Protein 9WWE (pdb70)

GO terms:
  GO:0008476 protein-tyrosine sulfotransferase activity (F, IDA)
  GO:0006478 peptidyl-tyrosine sulfation (P, IDA)
  GO:0000139 Golgi membrane (C, EXP)
  GO:0042803 protein homodimerization activity (F, IPI)
  GO:0000139 Golgi membrane (C, TAS)
  GO:0008476 protein-tyrosine sulfotransferase activity (F, TAS)
  GO:0050427 3'-phosphoadenosine 5'-phosphosulfate metabolic process (P, TAS)
  GO:0006478 peptidyl-tyrosine sulfation (P, TAS)
  GO:0005783 endoplasmic reticulum (C, IDA)

B-factor: mean 24.29, std 8.75, range [13.34, 67.38]

Foldseek 3Di:
DPADPHEDDDLQAAEEEEAEPPQQCRQLVQQLQLLDLQEHAADALVVLVVVVVVLVVQCVDPVSQVVCVVVVNHPVNSLVVSLVVVRCSQQPVDHHGRYTYYYDHLCLLVVLSSCVSRVNYAYEYRDEQQLLSLLCCLVLVPDDPQADSVDPLRNLLVSQVSRVSSVVSQPVVHQLGYDYQYSLCCLQPVVVRVVVVCVSSVHDDDCSSQVLLVFEPHVSHYDDDPPDPCVQVSNAGRECPSRQVSFPVHDPVCLVCVCVSHVVCVVVPADSNDSHDDDDHRDPSRVVSHVCVVVCVDPDDPD

Sequence (303 aa):
ELVMVEYRYGKAMPLIFVGGVPRSGTTLMRAMLDAHPEVRCGEETRIIPRVLAMRQAWSKSGREKLRLDEAGVTDEVLDAAMQAFILEVIAKHGEPARVLCNKDPFTLKSSVYLSRRLFPNSKFLLMVRDGRASSVHSMITRKVTIAGFDLSSYRDCLTKWNKAIEVMYAQCMEVGKEKCLPVYYEQLVLHPRRSLKLILDFLGIAWSDAVLHHEDLIGKPGGVSLSKIERSTDQVVIKPVNLEALSSKWTGHIPGDVVRDMAQIAPMLAQLGYDPYANPPNYGNPDPFVINNTQRRVLKGDYKTPAN

InterPro domains:
  IPR026634 Protein-tyrosine sulfotransferase-like [PTHR12788] (1-373)
  IPR027417 P-loop containing nucleoside triphosphate hydrolase [G3DSA:3.40.50.300] (52-359)
  IPR027417 P-loop containing nucleoside triphosphate hydrolase [SSF52540] (63-330)

Nearest PDB structures (foldseek):
  3ap3-assembly2_D  TM=9.966E-01  e=4.088E-48  Homo sapiens
  3ap3-assembly2_C  TM=9.918E-01  e=2.025E-47  Homo sapiens
  3ap3-assembly1_B  TM=9.959E-01  e=6.453E-47  Homo sapiens
  3ap3-assembly1_A  TM=9.976E-01  e=8.631E-46  Homo sapiens
  5wri-assembly1_B  TM=9.910E-01  e=1.483E-42  Homo sapiens

Solvent-accessible surface area: 13970 Å² total; per-residue (Å²): 194,36,75,23,112,131,87,72,10,20,121,62,22,62,2,4,0,0,0,0,2,20,28,2,15,6,8,20,0,1,0,0,0,1,4,2,100,47,5,12,0,1,33,46,18,147,69,0,35,131,32,10,65,84,17,58,58,87,32,90,48,59,62,64,74,110,146,32,55,145,74,44,46,45,56,131,72,14,38,54,61,7,30,58,75,0,15,74,24,1,0,117,62,26,78,42,11,122,3,0,0,1,2,3,17,52,2,1,88,31,1,16,51,0,13,173,5,0,71,73,0,54,0,0,0,1,1,17,3,0,2,2,0,0,13,5,0,32,75,77,156,12,128,18,100,51,19,74,47,105,34,25,87,35,0,0,61,80,3,14,118,5,2,69,48,0,54,58,40,1,94,114,22,23,86,141,63,3,48,29,8,66,19,3,72,0,1,5,22,0,133,142,12,0,90,112,3,1,86,37,16,65,13,69,71,21,81,24,0,17,84,3,41,81,44,48,64,112,119,50,4,0,54,36,28,155,143,35,113,19,27,76,53,7,27,54,4,6,23,36,46,23,22,40,87,4,43,69,124,12,60,57,64,4,51,167,29,3,20,138,18,0,65,15,0,54,132,7,70,17,63,8,164,27,74,49,15,107,72,54,135,32,34,111,82,0,90,68,2,17,82,55,21,126,137,27,61,61,160,122,73,121,101

Structure (mmCIF, N/CA/C/O backbone):
data_9WWE
#
_entry.id   9WWE
#
_cell.length_a   102.254
_cell.length_b   102.254
_cell.length_c   103.600
_cell.angle_alpha   90.000
_cell.angle_beta   90.000
_cell.angle_gamma   90.000
#
_symmetry.space_group_name_H-M   'P 43 2 2'
#
loop_
_entity.id
_entity.type
_entity.pdbx_description
1 polymer 'Protein-tyrosine sulfotransferase 2'
2 non-polymer 'SODIUM ION'
3 non-polymer 'ZINC ION'
4 non-polymer "ADENOSINE-3'-5'-DIPHOSPHATE"
5 non-polymer GLYCEROL
6 non-polymer 'L(+)-TARTARIC ACID'
7 water water
#
loop_
_atom_site.group_PDB
_atom_site.id
_atom_site.type_symbol
_atom_site.label_atom_id
_atom_site.label_alt_id
_atom_site.label_comp_id
_atom_site.label_asym_id
_atom_site.label_entity_id
_atom_site.label_seq_id
_atom_site.pdbx_PDB_ins_code
_atom_site.Cartn_x
_atom_site.Cartn_y
_atom_site.Cartn_z
_atom_site.occupancy
_atom_site.B_iso_or_equiv
_atom_site.auth_seq_id
_atom_site.auth_comp_id
_atom_site.auth_asym_id
_atom_site.auth_atom_id
_atom_site.pdbx_PDB_model_num
ATOM 1 N N . GLU A 1 14 ? -45.30923 -17.54196 0.56205 1.000 52.19388 51 GLU A N 1
ATOM 2 C CA . GLU A 1 14 ? -46.54633 -18.14564 0.08732 1.000 54.54359 51 GLU A CA 1
ATOM 3 C C . GLU A 1 14 ? -46.82920 -17.77018 -1.36705 1.000 57.71466 51 GLU A C 1
ATOM 4 O O . GLU A 1 14 ? -47.03446 -18.64063 -2.21198 1.000 64.84331 51 GLU A O 1
ATOM 10 N N . LEU A 1 15 ? -46.83971 -16.47361 -1.65874 1.000 52.27572 52 LEU A N 1
ATOM 11 C CA . LEU A 1 15 ? -47.11405 -16.02410 -3.01450 1.000 46.55462 52 LEU A CA 1
ATOM 12 C C . LEU A 1 15 ? -45.96123 -16.38730 -3.94856 1.000 49.21427 52 LEU A C 1
ATOM 13 O O . LEU A 1 15 ? -44.79440 -16.45331 -3.54721 1.000 47.79998 52 LEU A O 1
ATOM 15 N N . VAL A 1 16 ? -46.29833 -16.63423 -5.21082 1.000 49.84244 53 VAL A N 1
ATOM 16 C CA . VAL A 1 16 ? -45.38601 -17.28944 -6.13422 1.000 51.59781 53 VAL A CA 1
ATOM 17 C C . VAL A 1 16 ? -45.02680 -16.33352 -7.26683 1.000 52.64961 53 VAL A C 1
ATOM 18 O O . VAL A 1 16 ? -45.65073 -15.29008 -7.46131 1.000 54.91379 53 VAL A O 1
ATOM 20 N N . MET A 1 17 ? -43.99673 -16.71507 -8.01734 1.000 55.70424 54 MET A N 1
ATOM 21 C CA . MET A 1 17 ? -43.54048 -15.94131 -9.16190 1.000 59.21779 54 MET A CA 1
ATOM 22 C C . MET A 1 17 ? -42.81345 -16.85625 -10.13518 1.000 55.98469 54 MET A C 1
ATOM 23 O O . MET A 1 17 ? -42.16411 -17.82602 -9.73088 1.000 54.30998 54 MET A O 1
ATOM 28 N N . VAL A 1 18 ? -42.91611 -16.51272 -11.41791 1.000 61.63442 55 VAL A N 1
ATOM 29 C CA . VAL A 1 18 ? -42.23192 -17.21172 -12.50445 1.000 57.64706 55 VAL A CA 1
ATOM 30 C C . VAL A 1 18 ? -40.82557 -17.65345 -12.11914 1.000 56.45158 55 VAL A C 1
ATOM 31 O O . VAL A 1 18 ? -39.87285 -17.44248 -12.87433 1.000 57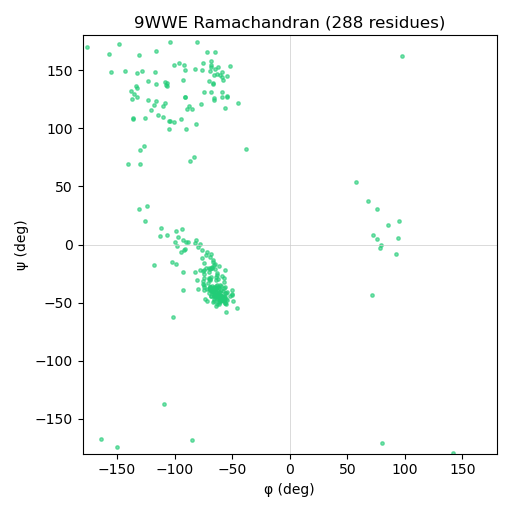.88373 55 VAL A O 1
ATOM 33 N N . GLU A 1 24 ? -39.54440 -21.09819 -9.97593 1.000 53.63243 61 GLU A N 1
ATOM 34 C CA . GLU A 1 24 ? -40.64156 -20.90847 -9.02900 1.000 58.02877 61 GLU A CA 1
ATOM 35 C C . GLU A 1 24 ? -40.14449 -20.33996 -7.69962 1.000 55.60696 61 GLU A C 1
ATOM 36 O O . GLU A 1 24 ? -39.63300 -21.07627 -6.85396 1.000 56.81630 61 GLU A O 1
ATOM 38 N N . TYR A 1 25 ? -40.30136 -19.02999 -7.51864 1.000 51.14963 62 TYR A N 1
ATOM 39 C CA . TYR A 1 25 ? -39.87023 -18.34143 -6.30978 1.000 45.64468 62 TYR A CA 1
ATOM 40 C C . TYR A 1 25 ? -41.08275 -17.95267 -5.47696 1.000 47.28231 62 TYR A C 1
ATOM 41 O O . TYR A 1 25 ? -42.08989 -17.48093 -6.01398 1.000 55.04460 62 TYR A O 1
ATOM 50 N N . ARG A 1 26 ? -40.98465 -18.15090 -4.16667 1.000 41.47875 63 ARG A N 1
ATOM 51 C CA . ARG A 1 26 ? -42.05698 -17.81143 -3.24181 1.000 45.34620 63 ARG A CA 1
ATOM 52 C C . ARG A 1 26 ? -41.65315 -16.59010 -2.42648 1.000 48.28245 63 ARG A C 1
ATOM 53 O O . ARG A 1 26 ? -40.48919 -16.45520 -2.03082 1.000 47.92679 63 ARG A O 1
ATOM 55 N N . TYR A 1 27 ? -42.61057 -15.69005 -2.19126 1.000 39.85290 64 TYR A N 1
ATOM 56 C CA . TYR A 1 27 ? -42.35370 -14.47598 -1.42887 1.000 33.85530 64 TYR A CA 1
ATOM 57 C C . TYR A 1 27 ? -43.38629 -14.33285 -0.31706 1.000 37.96720 64 TYR A C 1
ATOM 58 O O . TYR A 1 27 ? -44.52819 -14.78741 -0.44116 1.000 34.71956 64 TYR A O 1
ATOM 67 N N . GLY A 1 28 ? -42.96282 -13.70780 0.77582 1.000 32.19422 65 GLY A N 1
ATOM 68 C CA . GLY A 1 28 ? -43.79914 -13.57123 1.95984 1.000 32.42556 65 GLY A CA 1
ATOM 69 C C . GLY A 1 28 ? -43.08247 -12.72611 2.99111 1.000 33.33454 65 GLY A C 1
ATOM 70 O O . GLY A 1 28 ? -41.89339 -12.42084 2.86053 1.000 30.45638 65 GLY A O 1
ATOM 71 N N . LYS A 1 29 ? -43.82774 -12.35458 4.03766 1.000 30.04198 66 LYS A N 1
ATOM 72 C CA . LYS A 1 29 ? -43.31007 -11.38583 5.00031 1.000 29.86132 66 LYS A CA 1
ATOM 73 C C . LYS A 1 29 ? -42.11368 -11.90463 5.78892 1.000 26.84952 66 LYS A C 1
ATOM 74 O O . LYS A 1 29 ? -41.39679 -11.09735 6.38813 1.000 28.09598 66 LYS A O 1
ATOM 80 N N . ALA A 1 30 ? -41.88263 -13.21468 5.81472 1.000 28.83993 67 ALA A N 1
ATOM 81 C CA . ALA A 1 30 ? -40.74473 -13.77963 6.53446 1.000 28.64117 67 ALA A CA 1
ATOM 82 C C . ALA A 1 30 ? -39.49977 -13.93636 5.66793 1.000 30.24071 67 ALA A C 1
ATOM 83 O O . ALA A 1 30 ? -38.44371 -14.32336 6.18559 1.000 27.98222 67 ALA A O 1
ATOM 85 N N . MET A 1 31 ? -39.59087 -13.65113 4.37546 1.000 26.25447 68 MET A N 1
ATOM 86 C CA . MET A 1 31 ? -38.45863 -13.85032 3.48544 1.000 28.52301 68 MET A CA 1
ATOM 87 C C . MET A 1 31 ? -37.33419 -12.85553 3.79789 1.000 23.73026 68 MET A C 1
ATOM 88 O O . MET A 1 31 ? -37.56282 -11.79225 4.37922 1.000 26.62427 68 MET A O 1
ATOM 93 N N . PRO A 1 32 ? -36.10636 -13.17989 3.41362 1.000 29.69635 69 PRO A N 1
ATOM 94 C CA . PRO A 1 32 ? -34.93897 -12.32751 3.75194 1.000 32.66374 69 PRO A CA 1
ATOM 95 C C . PRO A 1 32 ? -34.71210 -11.14370 2.80709 1.000 28.95629 69 PRO A C 1
ATOM 96 O O . PRO A 1 32 ? -33.81718 -11.12057 1.97452 1.000 37.62133 69 PRO A O 1
ATOM 100 N N . LEU A 1 33 ? -35.53729 -10.108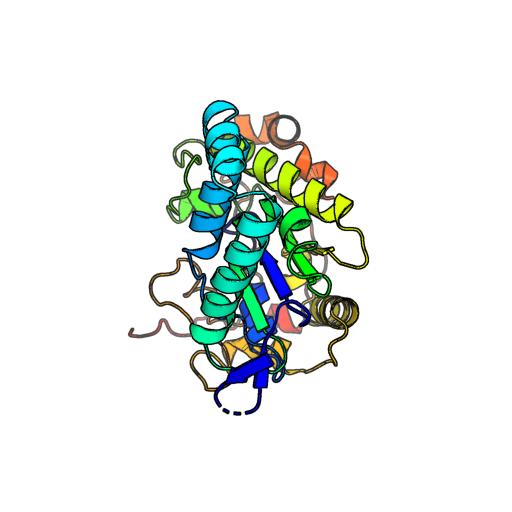93 2.94680 1.000 32.75908 70 LEU A N 1
ATOM 101 C CA . LEU A 1 33 ? -35.43700 -8.93907 2.08533 1.000 21.93575 70 LEU A CA 1
ATOM 102 C C . LEU A 1 33 ? -34.15364 -8.16066 2.37401 1.000 22.46556 70 LEU A C 1
ATOM 103 O O . LEU A 1 33 ? -33.60021 -8.22987 3.47444 1.000 21.00213 70 LEU A O 1
ATOM 108 N N . ILE A 1 34 ? -33.68110 -7.41887 1.36837 1.000 18.83168 71 ILE A N 1
ATOM 109 C CA . ILE A 1 34 ? -32.61738 -6.42356 1.53296 1.000 16.30632 71 ILE A CA 1
ATOM 110 C C . ILE A 1 34 ? -33.18748 -5.04718 1.21386 1.000 18.16504 71 ILE A C 1
ATOM 111 O O . ILE A 1 34 ? -33.67503 -4.81934 0.10048 1.000 20.10317 71 ILE A O 1
ATOM 116 N N . PHE A 1 35 ? -33.08360 -4.11875 2.16291 1.000 15.39838 72 PHE A N 1
ATOM 117 C CA . PHE A 1 35 ? -33.46554 -2.72788 1.94194 1.000 14.80008 72 PHE A CA 1
ATOM 118 C C . PHE A 1 35 ? -32.20067 -1.88677 1.87662 1.000 19.27153 72 PHE A C 1
ATOM 119 O O . PHE A 1 35 ? -31.42774 -1.85244 2.84040 1.000 18.54154 72 PHE A O 1
ATOM 127 N N . VAL A 1 36 ? -32.00300 -1.19654 0.75830 1.000 16.61063 73 VAL A N 1
ATOM 128 C CA . VAL A 1 36 ? -30.88697 -0.26985 0.58658 1.000 14.37002 73 VAL A CA 1
ATOM 129 C C . VAL A 1 36 ? -31.42200 1.15442 0.63729 1.000 16.11686 73 VAL A C 1
ATOM 130 O O . VAL A 1 36 ? -32.48103 1.45013 0.06858 1.000 17.70525 73 VAL A O 1
ATOM 134 N N . GLY A 1 37 ? -30.69466 2.03939 1.30669 1.000 14.65575 74 GLY A N 1
ATOM 135 C CA . GLY A 1 37 ? -31.11940 3.42209 1.35067 1.000 14.65269 74 GLY A CA 1
ATOM 136 C C . GLY A 1 37 ? -30.00659 4.33696 1.81195 1.000 18.29935 74 GLY A C 1
ATOM 137 O O . GLY A 1 37 ? -28.84027 3.94339 1.88086 1.000 17.41658 74 GLY A O 1
ATOM 138 N N . GLY A 1 38 ? -30.39008 5.56957 2.13497 1.000 16.48031 75 GLY A N 1
ATOM 139 C CA . GLY A 1 38 ? -29.45206 6.61187 2.51874 1.000 16.39106 75 GLY A CA 1
ATOM 140 C C . GLY A 1 38 ? -29.89887 7.94188 1.94385 1.000 20.67335 75 GLY A C 1
ATOM 141 O O . GLY A 1 38 ? -30.94211 7.99373 1.28798 1.000 16.83678 75 GLY A O 1
ATOM 142 N N . VAL A 1 39 ? -29.16092 9.02430 2.17140 1.000 13.90282 76 VAL A N 1
ATOM 143 C CA . VAL A 1 39 ? -29.56049 10.27171 1.50508 1.000 14.31978 76 VAL A CA 1
ATOM 144 C C . VAL A 1 39 ? -29.28763 10.13604 0.01150 1.000 20.10738 76 VAL A C 1
ATOM 145 O O . VAL A 1 39 ? -28.25608 9.55572 -0.36877 1.000 17.99582 76 VAL A O 1
ATOM 149 N N . PRO A 1 40 ? -30.15619 10.63196 -0.87092 1.000 16.89594 77 PRO A N 1
ATOM 150 C CA . PRO A 1 40 ? -29.83809 10.58241 -2.30694 1.000 18.34762 77 PRO A CA 1
ATOM 151 C C . PRO A 1 40 ? -28.46598 11.17909 -2.60474 1.000 15.34682 77 PRO A C 1
ATOM 152 O O . PRO A 1 40 ? -27.96922 12.04225 -1.87778 1.000 17.45687 77 PRO A O 1
ATOM 156 N N . ARG A 1 41 ? -27.87107 10.71331 -3.70959 1.000 13.85090 78 ARG A N 1
ATOM 157 C CA . ARG A 1 41 ? -26.52396 11.09334 -4.15133 1.000 14.26531 78 ARG A CA 1
ATOM 158 C C . ARG A 1 41 ? -25.45412 10.56338 -3.19367 1.000 15.43812 78 ARG A C 1
ATOM 159 O O . ARG A 1 41 ? -24.46211 11.23900 -2.92029 1.000 16.31012 78 ARG A O 1
ATOM 167 N N . SER A 1 42 ? -25.65479 9.34931 -2.66985 1.000 15.27724 79 SER A N 1
ATOM 168 C CA . SER A 1 42 ? -24.70621 8.75383 -1.73068 1.000 15.27232 79 SER A CA 1
ATOM 169 C C . SER A 1 42 ? -24.23725 7.37268 -2.18602 1.000 16.48446 79 SER A C 1
ATOM 170 O O . SER A 1 42 ? -23.74511 6.58662 -1.36571 1.000 15.27627 79 SER A O 1
ATOM 173 N N . GLY A 1 43 ? -24.36909 7.06035 -3.47349 1.000 16.11646 80 GLY A N 1
ATOM 174 C CA . GLY A 1 43 ? -23.97799 5.76174 -3.97762 1.000 15.71274 80 GLY A CA 1
ATOM 175 C C . GLY A 1 43 ? -25.03808 4.69088 -3.84294 1.000 14.76889 80 GLY A C 1
ATOM 176 O O . GLY A 1 43 ? -24.70592 3.50610 -3.93724 1.000 13.94842 80 GLY A O 1
ATOM 177 N N . THR A 1 44 ? -26.30749 5.06605 -3.61914 1.000 13.51068 81 THR A N 1
ATOM 178 C CA . THR A 1 44 ? -27.33498 4.04968 -3.39380 1.000 13.98426 81 THR A CA 1
ATOM 179 C C . THR A 1 44 ? -27.62055 3.25273 -4.66190 1.000 14.37830 81 THR A C 1
ATOM 180 O O . THR A 1 44 ? -27.90255 2.05138 -4.58921 1.000 13.96676 81 THR A O 1
ATOM 184 N N . THR A 1 45 ? -27.58489 3.90432 -5.83109 1.000 15.03607 82 THR A N 1
ATOM 185 C CA . THR A 1 45 ? -27.83933 3.17763 -7.07122 1.000 15.28257 82 THR A CA 1
ATOM 186 C C . THR A 1 45 ? -26.68628 2.23259 -7.39408 1.000 15.51981 82 THR A C 1
ATOM 187 O O . THR A 1 45 ? -26.90618 1.09104 -7.81767 1.000 15.92143 82 THR A O 1
ATOM 191 N N . LEU A 1 46 ? -25.45217 2.69267 -7.20260 1.000 14.61275 83 LEU A N 1
ATOM 192 C CA . LEU A 1 46 ? -24.29602 1.81389 -7.37247 1.000 13.74266 83 LEU A CA 1
ATOM 193 C C . LEU A 1 46 ? -24.39970 0.59077 -6.47045 1.000 14.66847 83 LEU A C 1
ATOM 194 O O . LEU A 1 46 ? -24.20778 -0.54595 -6.91768 1.000 14.48874 83 LEU A O 1
ATOM 199 N N . MET A 1 47 ? -24.69589 0.80132 -5.18925 1.000 14.16131 84 MET A N 1
ATOM 200 C CA . MET A 1 47 ? -24.83069 -0.33257 -4.27473 1.000 15.32526 84 MET A CA 1
ATOM 201 C C . MET A 1 47 ? -25.87431 -1.32761 -4.77206 1.000 14.69250 84 MET A C 1
ATOM 202 O O . MET A 1 47 ? -25.61674 -2.53338 -4.82702 1.000 15.22262 84 MET A O 1
ATOM 207 N N . ARG A 1 48 ? -27.07508 -0.84949 -5.12014 1.000 15.27869 85 ARG A N 1
ATOM 208 C CA . ARG A 1 48 ? -28.10795 -1.81063 -5.49064 1.000 14.68873 85 ARG A CA 1
ATOM 209 C C . ARG A 1 48 ? -27.78588 -2.46439 -6.82868 1.000 16.16287 85 ARG A C 1
ATOM 210 O O . ARG A 1 48 ? -28.17122 -3.61555 -7.06191 1.000 15.75939 85 ARG A O 1
ATOM 218 N N . ALA A 1 49 ? -27.07544 -1.75385 -7.71416 1.000 14.43994 86 ALA A N 1
ATOM 219 C CA . ALA A 1 49 ? -26.66339 -2.35333 -8.97998 1.000 14.11574 86 ALA A CA 1
ATOM 220 C C . ALA A 1 49 ? -25.65768 -3.47454 -8.75625 1.000 15.03857 86 ALA A C 1
ATOM 221 O O . ALA A 1 49 ? -25.71707 -4.51144 -9.42450 1.000 14.83429 86 ALA A O 1
ATOM 223 N N . MET A 1 50 ? -24.72538 -3.28660 -7.82127 1.000 16.63518 87 MET A N 1
ATOM 224 C CA . MET A 1 50 ? -23.77279 -4.34829 -7.52332 1.000 14.45366 87 MET A CA 1
ATOM 225 C C . MET A 1 50 ? -24.47760 -5.55820 -6.91998 1.000 17.02560 87 MET A C 1
ATOM 226 O O . MET A 1 50 ? -24.13595 -6.69754 -7.24142 1.000 15.69107 87 MET A O 1
ATOM 231 N N . LEU A 1 51 ? -25.50419 -5.33523 -6.09119 1.000 15.31003 88 LEU A N 1
ATOM 232 C CA . LEU A 1 51 ? -26.29881 -6.46135 -5.59582 1.000 16.75454 88 LEU A CA 1
ATOM 233 C C . LEU A 1 51 ? -27.12119 -7.10362 -6.71356 1.000 17.28972 88 LEU A C 1
ATOM 234 O O . LEU A 1 51 ? -27.24115 -8.33433 -6.77494 1.000 18.09982 88 LEU A O 1
ATOM 239 N N . ASP A 1 52 ? -27.69599 -6.29042 -7.60621 1.000 15.89591 89 ASP A N 1
ATOM 240 C CA . ASP A 1 52 ? -28.42812 -6.83433 -8.75206 1.000 14.65673 89 ASP A CA 1
ATOM 241 C C . ASP A 1 52 ? -27.54817 -7.75411 -9.59101 1.000 17.83869 89 ASP A C 1
ATOM 242 O O . ASP A 1 52 ? -28.04540 -8.69267 -10.22766 1.000 17.96706 89 ASP A O 1
ATOM 247 N N . ALA A 1 53 ? -26.24844 -7.46685 -9.65016 1.000 16.03893 90 ALA A N 1
ATOM 248 C CA . ALA A 1 53 ? -25.34236 -8.32430 -10.41106 1.000 16.38435 90 ALA A CA 1
ATOM 249 C C . ALA A 1 53 ? -25.27069 -9.73352 -9.82820 1.000 16.94667 90 ALA A C 1
ATOM 250 O O . ALA A 1 53 ? -24.95803 -10.68827 -10.54582 1.000 18.78368 90 ALA A O 1
ATOM 252 N N . HIS A 1 54 ? -25.53330 -9.88242 -8.53752 1.000 15.80909 91 HIS A N 1
ATOM 253 C CA . HIS A 1 54 ? -25.44263 -11.18613 -7.90141 1.000 14.96466 91 HIS A CA 1
ATOM 254 C C . HIS A 1 54 ? -26.52833 -12.10965 -8.45720 1.000 19.26614 91 HIS A C 1
ATOM 255 O O . HIS A 1 54 ? -27.67036 -11.68179 -8.64787 1.000 19.37760 91 HIS A O 1
ATOM 262 N N . PRO A 1 55 ? -26.21074 -13.37847 -8.73578 1.000 16.84288 92 PRO A N 1
ATOM 263 C CA . PRO A 1 55 ? -27.22463 -14.26538 -9.32891 1.000 19.14922 92 PRO A CA 1
ATOM 264 C C . PRO A 1 55 ? -28.42218 -14.54029 -8.41819 1.000 18.35304 92 PRO A C 1
ATOM 265 O O . PRO A 1 55 ? -29.48015 -14.92957 -8.92530 1.000 21.84308 92 PRO A O 1
ATOM 269 N N . GLU A 1 56 ? -28.29230 -14.36129 -7.10195 1.000 20.86479 93 GLU A N 1
ATOM 270 C CA . GLU A 1 56 ? -29.37574 -14.67273 -6.17285 1.000 22.22003 93 GLU A CA 1
ATOM 271 C C . GLU A 1 56 ? -30.25582 -13.47595 -5.82068 1.000 22.45321 93 GLU A C 1
ATOM 272 O O . GLU A 1 56 ? -31.26001 -13.66255 -5.12249 1.000 24.74102 93 GLU A O 1
ATOM 278 N N . VAL A 1 57 ? -29.91461 -12.26395 -6.26049 1.000 19.84725 94 VAL A N 1
ATOM 279 C CA . VAL A 1 57 ? -30.54095 -11.03965 -5.75480 1.000 17.23174 94 VAL A CA 1
ATOM 280 C C . VAL A 1 57 ? -31.14524 -10.25639 -6.90787 1.000 20.51743 94 VAL A C 1
ATOM 281 O O . VAL A 1 57 ? -30.53363 -10.13843 -7.97301 1.000 17.83219 94 VAL A O 1
ATOM 285 N N . ARG A 1 58 ? -32.32754 -9.67473 -6.68888 1.000 16.86332 95 ARG A N 1
ATOM 286 C CA . ARG A 1 58 ? -32.79326 -8.62448 -7.58176 1.000 16.14335 95 ARG A CA 1
ATOM 287 C C . ARG A 1 58 ? -33.29383 -7.45712 -6.75156 1.000 18.61886 95 ARG A C 1
ATOM 288 O O . ARG A 1 58 ? -34.14236 -7.63944 -5.87326 1.000 19.82756 95 ARG A O 1
ATOM 296 N N . CYS A 1 59 ? -32.76707 -6.26605 -7.03946 1.000 16.07145 96 CYS A N 1
ATOM 297 C CA . CYS A 1 59 ? -33.24814 -5.00879 -6.46900 1.000 15.88635 96 CYS A CA 1
ATOM 298 C C . CYS A 1 59 ? -34.12405 -4.25299 -7.46329 1.000 20.16238 96 CYS A C 1
ATOM 299 O O . CYS A 1 59 ? -35.30603 -4.00744 -7.20499 1.000 18.80421 96 CYS A O 1
ATOM 302 N N . GLY A 1 60 ? -33.55456 -3.86391 -8.60243 1.000 18.44453 97 GLY A N 1
ATOM 303 C CA . GLY A 1 60 ? -34.28937 -3.07036 -9.56362 1.000 18.30673 97 GLY A CA 1
ATOM 304 C C . GLY A 1 60 ? -34.33423 -1.59733 -9.19826 1.000 18.02999 97 GLY A C 1
ATOM 305 O O . GLY A 1 60 ? -33.68670 -1.11598 -8.25872 1.000 16.36507 97 GLY A O 1
ATOM 306 N N . GLU A 1 61 ? -35.17112 -0.88349 -9.95336 1.000 16.64869 98 GLU A N 1
ATOM 307 C CA . GLU A 1 61 ? -35.29083 0.56694 -9.93143 1.000 17.32479 98 GLU A CA 1
ATOM 308 C C . GLU A 1 61 ? -35.96653 1.05199 -8.64363 1.000 17.32023 98 GLU A C 1
ATOM 309 O O . GLU A 1 61 ? -36.58193 0.28003 -7.90686 1.000 17.93969 98 GLU A O 1
ATOM 315 N N . GLU A 1 62 ? -35.86444 2.35711 -8.38783 1.000 17.15122 99 GLU A N 1
ATOM 316 C CA . GLU A 1 62 ? -36.58917 2.95296 -7.26634 1.000 15.95515 99 GLU A CA 1
ATOM 317 C C . GLU A 1 62 ? -38.08918 2.85657 -7.53099 1.000 18.68769 99 GLU A C 1
ATOM 318 O O . GLU A 1 62 ? -38.56533 3.29917 -8.58016 1.000 19.28072 99 GLU A O 1
ATOM 324 N N . THR A 1 63 ? -38.83705 2.27402 -6.58253 1.000 17.27406 100 THR A N 1
ATOM 325 C CA . THR A 1 63 ? -40.27246 2.09652 -6.79839 1.000 17.48350 100 THR A CA 1
ATOM 326 C C . THR A 1 63 ? -41.03730 3.40616 -6.65646 1.000 18.23018 100 THR A C 1
ATOM 327 O O . THR A 1 63 ? -42.12500 3.55017 -7.23564 1.000 18.91639 100 THR A O 1
ATOM 331 N N . ARG A 1 64 ? -40.49677 4.35974 -5.89562 1.000 17.55725 101 ARG A N 1
ATOM 332 C CA . ARG A 1 64 ? -41.11843 5.65988 -5.65768 1.000 21.57985 101 ARG A CA 1
ATOM 333 C C . ARG A 1 64 ? -42.33449 5.55247 -4.74417 1.000 20.00767 101 ARG A C 1
ATOM 334 O O . ARG A 1 64 ? -42.49186 6.36354 -3.82511 1.000 22.87637 101 ARG A O 1
ATOM 342 N N . ILE A 1 65 ? -43.19011 4.55773 -4.97012 1.000 19.00389 102 ILE A N 1
ATOM 343 C CA . ILE A 1 65 ? -44.43704 4.51060 -4.21099 1.000 22.33405 102 ILE A CA 1
ATOM 344 C C . ILE A 1 65 ? -44.27247 3.89717 -2.82672 1.000 24.41030 102 ILE A C 1
ATOM 345 O O . ILE A 1 65 ? -45.09102 4.17803 -1.94225 1.000 21.83917 102 ILE A O 1
ATOM 350 N N . ILE A 1 66 ? -43.25028 3.06846 -2.58306 1.000 19.45152 103 ILE A N 1
ATOM 351 C CA . ILE A 1 66 ? -43.07422 2.51817 -1.23684 1.000 20.52265 103 ILE A CA 1
ATOM 352 C C . ILE A 1 66 ? -42.83677 3.62553 -0.21525 1.000 20.92799 103 ILE A C 1
ATOM 353 O O . ILE A 1 66 ? -43.55051 3.66417 0.80148 1.000 20.92694 103 ILE A O 1
ATOM 358 N N . PRO A 1 67 ? -41.90695 4.56128 -0.41713 1.000 18.78073 104 PRO A N 1
ATOM 359 C CA . PRO A 1 67 ? -41.77064 5.64289 0.56843 1.000 20.17885 104 PRO A CA 1
ATOM 360 C C . PRO A 1 67 ? -43.00810 6.52260 0.68011 1.000 21.97832 104 PRO A C 1
ATOM 361 O O . PRO A 1 67 ? -43.31038 6.99528 1.78142 1.000 21.48496 104 PRO A O 1
ATOM 365 N N . ARG A 1 68 ? -43.73163 6.76278 -0.41815 1.000 19.93602 105 ARG A N 1
ATOM 366 C CA . ARG A 1 68 ? -44.94174 7.57848 -0.34445 1.000 24.34464 105 ARG A CA 1
ATOM 367 C C . ARG A 1 68 ? -45.97554 6.96010 0.58618 1.000 21.57028 105 ARG A C 1
ATOM 368 O O . ARG A 1 68 ? -46.57282 7.65424 1.41987 1.000 23.12289 105 ARG A O 1
ATOM 376 N N . VAL A 1 69 ? -46.22275 5.65624 0.43979 1.000 21.84769 106 VAL A N 1
ATOM 377 C CA . VAL A 1 69 ? -47.27449 5.03732 1.24002 1.000 23.92410 106 VAL A CA 1
ATOM 378 C C . VAL A 1 69 ? -46.81196 4.87166 2.67923 1.000 26.30651 106 VAL A C 1
ATOM 379 O O . VAL A 1 69 ? -47.61322 4.99952 3.61756 1.000 23.77687 106 VAL A O 1
ATOM 383 N N . LEU A 1 70 ? -45.52281 4.59705 2.88889 1.000 23.36241 107 LEU A N 1
ATOM 384 C CA . LEU A 1 70 ? -44.99309 4.58996 4.24647 1.000 24.65814 107 LEU A CA 1
ATOM 385 C C . LEU A 1 70 ? -45.21935 5.93036 4.92639 1.000 24.54073 107 LEU A C 1
ATOM 386 O O . LEU A 1 70 ? -45.63448 5.98294 6.08948 1.000 25.99755 107 LEU A O 1
ATOM 391 N N . ALA A 1 71 ? -44.92157 7.03104 4.22584 1.000 23.35373 108 ALA A N 1
ATOM 392 C CA . ALA A 1 71 ? -45.10244 8.34966 4.82261 1.000 22.34250 108 ALA A CA 1
ATOM 393 C C . ALA A 1 71 ? -46.56710 8.60750 5.15528 1.000 22.64160 108 ALA A C 1
ATOM 394 O O . ALA A 1 71 ? -46.88579 9.15240 6.21767 1.000 21.04062 108 ALA A O 1
ATOM 396 N N . MET A 1 72 ? -47.47476 8.23547 4.25779 1.000 21.61037 109 MET A N 1
ATOM 397 C CA . MET A 1 72 ? -48.88254 8.48080 4.54229 1.000 23.42769 109 MET A CA 1
ATOM 398 C C . MET A 1 72 ? -49.34049 7.67161 5.74222 1.000 24.15980 109 MET A C 1
ATOM 399 O O . MET A 1 72 ? -50.02412 8.19840 6.62990 1.000 26.03606 109 MET A O 1
ATOM 404 N N . ARG A 1 73 ? -48.96725 6.39075 5.79150 1.000 19.45991 110 ARG A N 1
ATOM 405 C CA . ARG A 1 73 ? -49.38053 5.54301 6.90419 1.000 25.97898 110 ARG A CA 1
ATOM 406 C C . ARG A 1 73 ? -48.81512 6.05308 8.22346 1.000 28.08699 110 ARG A C 1
ATOM 407 O O . ARG A 1 73 ? -49.48114 5.98413 9.26472 1.000 24.67918 110 ARG A O 1
ATOM 415 N N . GLN A 1 74 ? -47.58580 6.56969 8.20350 1.000 24.71041 111 GLN A N 1
ATOM 416 C CA . GLN A 1 74 ? -47.02283 7.16569 9.41111 1.000 26.44555 111 GLN A CA 1
ATOM 417 C C . GLN A 1 74 ? -47.81001 8.39731 9.83824 1.000 25.81626 111 GLN A C 1
ATOM 418 O O . GLN A 1 74 ? -48.05355 8.60250 11.03245 1.000 26.77765 111 GLN A O 1
ATOM 420 N N . ALA A 1 75 ? -48.20343 9.23355 8.87678 1.000 22.23655 112 ALA A N 1
ATOM 421 C CA . ALA A 1 75 ? -48.96434 10.43756 9.19504 1.000 23.41086 112 ALA A CA 1
ATOM 422 C C . ALA A 1 75 ? -50.29715 10.09571 9.84486 1.000 29.13365 112 ALA A C 1
ATOM 423 O O . ALA A 1 75 ? -50.76281 10.81074 10.74103 1.000 27.22171 112 ALA A O 1
ATOM 425 N N . TRP A 1 76 ? -50.93618 9.01605 9.39089 1.000 24.23806 113 TRP A N 1
ATOM 426 C CA . TRP A 1 76 ? -52.22168 8.61976 9.96172 1.000 26.76442 113 TRP A CA 1
ATOM 427 C C . TRP A 1 76 ? -52.11799 8.43464 11.46777 1.000 32.50478 113 TRP A C 1
ATOM 428 O O . TRP A 1 76 ? -52.91961 8.98794 12.22912 1.000 34.40990 113 TRP A O 1
ATOM 439 N N . SER A 1 77 ? -51.12977 7.65719 11.91785 1.000 25.68737 114 SER A N 1
ATOM 440 C CA . SER A 1 77 ? -50.99356 7.37087 13.33894 1.000 26.71667 114 SER A CA 1
ATOM 441 C C . SER A 1 77 ? -50.42041 8.54176 14.13504 1.000 31.00127 114 SER A C 1
ATOM 442 O O . SER A 1 77 ? -50.65309 8.61779 15.34556 1.000 32.46249 114 SER A O 1
ATOM 445 N N . LYS A 1 78 ? -49.69564 9.45859 13.49055 1.000 29.32019 115 LYS A N 1
ATOM 446 C CA . LYS A 1 78 ? -49.16457 10.61786 14.20222 1.000 31.58973 115 LYS A CA 1
ATOM 447 C C . LYS A 1 78 ? -50.24556 11.64072 14.51761 1.000 33.72597 115 LYS A C 1
ATOM 448 O O . LYS A 1 78 ? -50.06401 12.45739 15.42635 1.000 32.10599 115 LYS A O 1
ATOM 450 N N . SER A 1 79 ? -51.35534 11.62578 13.78248 1.000 33.15231 116 SER A N 1
ATOM 451 C CA . SER A 1 79 ? -52.47827 12.51636 14.04676 1.000 31.87276 116 SER A CA 1
ATOM 452 C C . SER A 1 79 ? -53.36188 11.89032 15.11801 1.000 35.37546 116 SER A C 1
ATOM 453 O O . SER A 1 79 ? -53.93198 10.81219 14.90801 1.000 29.66646 116 SER A O 1
ATOM 456 N N . GLY A 1 80 ? -53.46261 12.55513 16.26934 1.000 34.70621 117 GLY A N 1
ATOM 457 C CA . GLY A 1 80 ? -54.31739 12.03844 17.32468 1.000 30.85947 117 GLY A CA 1
ATOM 458 C C . GLY A 1 80 ? -55.74730 11.83670 16.86084 1.000 27.48334 117 GLY A C 1
ATOM 459 O O . GLY A 1 80 ? -56.35926 10.80351 17.14165 1.000 30.23497 117 GLY A O 1
ATOM 460 N N . ARG A 1 81 ? -56.29705 12.81900 16.14225 1.000 26.77197 118 ARG A N 1
ATOM 461 C CA . ARG A 1 81 ? -57.68884 12.73023 15.70544 1.000 33.09446 118 ARG A CA 1
ATOM 462 C C . ARG A 1 81 ? -57.88553 11.59436 14.70830 1.000 31.18890 118 ARG A C 1
ATOM 463 O O . ARG A 1 81 ? -58.85314 10.83168 14.80977 1.000 26.70945 118 ARG A O 1
ATOM 465 N N . GLU A 1 82 ? -56.98065 11.46466 13.73488 1.000 28.62844 119 GLU A N 1
ATOM 466 C CA . GLU A 1 82 ? -57.13866 10.40809 12.74163 1.000 25.34118 119 GLU A CA 1
ATOM 467 C C . GLU A 1 82 ? -56.90770 9.03479 13.35572 1.000 23.85527 119 GLU A C 1
ATOM 468 O O . GLU A 1 82 ? -57.60356 8.07434 13.00986 1.000 24.64446 119 GLU A O 1
ATOM 474 N N . LYS A 1 83 ? -55.94153 8.91076 14.27149 1.000 21.09629 120 LYS A N 1
ATOM 475 C CA . LYS A 1 83 ? -55.70948 7.60533 14.87790 1.000 21.03309 120 LYS A CA 1
ATOM 476 C C . LYS A 1 83 ? -56.92159 7.15418 15.68667 1.000 24.29745 120 LYS A C 1
ATOM 477 O O . LYS A 1 83 ? -57.25350 5.96435 15.70696 1.000 24.06574 120 LYS A O 1
ATOM 483 N N . LEU A 1 84 ? -57.59128 8.08790 16.36459 1.000 23.49980 121 LEU A N 1
ATOM 484 C CA . LEU A 1 84 ? -58.79764 7.72185 17.10222 1.000 27.35650 121 LEU A CA 1
ATOM 485 C C . LEU A 1 84 ? -59.86927 7.19496 16.15504 1.000 21.38261 121 LEU A C 1
ATOM 486 O O . LEU A 1 84 ? -60.50440 6.16915 16.42225 1.000 22.93010 121 LEU A O 1
ATOM 491 N N . ARG A 1 85 ? -60.08423 7.89325 15.03742 1.000 22.31174 122 ARG A N 1
ATOM 492 C CA . ARG A 1 85 ? -61.07125 7.43787 14.06330 1.000 21.35576 122 ARG A CA 1
ATOM 493 C C . ARG A 1 85 ? -60.70858 6.06876 13.49298 1.000 23.58918 122 ARG A C 1
ATOM 494 O O . ARG A 1 85 ? -61.57697 5.20132 13.34611 1.000 21.80784 122 ARG A O 1
ATOM 502 N N . LEU A 1 86 ? -59.43468 5.85154 13.15373 1.000 18.38581 123 LEU A N 1
ATOM 503 C CA . LEU A 1 86 ? -59.04320 4.55512 12.60626 1.000 18.44479 123 LEU A CA 1
ATOM 504 C C . LEU A 1 86 ? -59.20952 3.44530 13.63654 1.000 19.88119 123 LEU A C 1
ATOM 505 O O . LEU A 1 86 ? -59.71841 2.36306 13.31870 1.000 20.42500 123 LEU A O 1
ATOM 510 N N . ASP A 1 87 ? -58.80225 3.69378 14.88337 1.000 21.31273 124 ASP A N 1
ATOM 511 C CA . ASP A 1 87 ? -58.96356 2.67203 15.91188 1.000 21.28541 124 ASP A CA 1
ATOM 512 C C . ASP A 1 87 ? -60.43694 2.33608 16.12282 1.000 17.66996 124 ASP A C 1
ATOM 513 O O . ASP A 1 87 ? -60.79998 1.16310 16.27752 1.000 20.82076 124 ASP A O 1
ATOM 518 N N . GLU A 1 88 ? -61.29864 3.35565 16.12056 1.000 20.37291 125 GLU A N 1
ATOM 519 C CA . GLU A 1 88 ? -62.73384 3.12838 16.27610 1.000 20.76113 125 GLU A CA 1
ATOM 520 C C . GLU A 1 88 ? -63.33446 2.39929 15.08145 1.000 24.74194 125 GLU A C 1
ATOM 521 O O . GLU A 1 88 ? -64.43034 1.83153 15.19833 1.000 23.24819 125 GLU A O 1
ATOM 527 N N . ALA A 1 89 ? -62.64897 2.41098 13.93825 1.000 19.19540 126 ALA A N 1
ATOM 528 C CA . ALA A 1 89 ? -63.08361 1.69548 12.74942 1.000 19.54687 126 ALA A CA 1
ATOM 529 C C . ALA A 1 89 ? -62.48208 0.29996 12.65395 1.000 21.53744 126 ALA A C 1
ATOM 530 O O . ALA A 1 89 ? -62.71464 -0.39619 11.65661 1.000 21.33804 126 ALA A O 1
ATOM 532 N N . GLY A 1 90 ? -61.72595 -0.12952 13.66494 1.000 20.75077 127 GLY A N 1
ATOM 533 C CA . GLY A 1 90 ? -61.03193 -1.39817 13.61625 1.000 16.92209 127 GLY A CA 1
ATOM 534 C C . GLY A 1 90 ? -59.74902 -1.37836 12.81252 1.000 18.51797 127 GLY A C 1
ATOM 535 O O . GLY A 1 90 ? -59.08092 -2.41533 12.71656 1.000 19.61967 127 GLY A O 1
ATOM 536 N N . VAL A 1 91 ? -59.38971 -0.23812 12.23541 1.000 17.36882 128 VAL A N 1
ATOM 537 C CA . VAL A 1 91 ? -58.15827 -0.10663 11.46529 1.000 18.94493 128 VAL A CA 1
ATOM 538 C C . VAL A 1 91 ? -57.02438 0.23294 12.42681 1.000 19.46449 128 VAL A C 1
ATOM 539 O O . VAL A 1 91 ? -56.53060 1.36262 12.46135 1.000 21.44110 128 VAL A O 1
ATOM 543 N N . THR A 1 92 ? -56.62276 -0.74951 13.21986 1.000 18.92725 129 THR A N 1
ATOM 544 C CA . THR A 1 92 ? -55.60190 -0.57974 14.23889 1.000 20.27788 129 THR A CA 1
ATOM 545 C C . THR A 1 92 ? -54.20406 -0.64647 13.62136 1.000 24.28050 129 THR A C 1
ATOM 546 O O . THR A 1 92 ? -54.03094 -0.95704 12.43932 1.000 21.04589 129 THR A O 1
ATOM 550 N N . ASP A 1 93 ? -53.18876 -0.38946 14.45507 1.000 24.71845 130 ASP A N 1
ATOM 551 C CA . ASP A 1 93 ? -51.80848 -0.59759 14.01066 1.000 23.67163 130 ASP A CA 1
ATOM 552 C C . ASP A 1 93 ? -51.62972 -1.98257 13.40337 1.000 23.97939 130 ASP A C 1
ATOM 553 O O . ASP A 1 93 ? -50.96532 -2.14042 12.37185 1.000 25.31800 130 ASP A O 1
ATOM 558 N N . GLU A 1 94 ? -52.20330 -3.00655 14.03994 1.000 23.10507 131 GLU A N 1
ATOM 559 C CA . GLU A 1 94 ? -52.05538 -4.36686 13.53449 1.000 22.26662 131 GLU A CA 1
ATOM 560 C C . GLU A 1 94 ? -52.60203 -4.49563 12.11537 1.000 22.83212 131 GLU A C 1
ATOM 561 O O . GLU A 1 94 ? -52.02048 -5.19683 11.27598 1.000 20.92922 131 GLU A O 1
ATOM 567 N N . VAL A 1 95 ? -53.72073 -3.82301 11.82994 1.000 21.38355 132 VAL A N 1
ATOM 568 C CA . VAL A 1 95 ? -54.30521 -3.86100 10.49122 1.000 18.26178 132 VAL A CA 1
ATOM 569 C C . VAL A 1 95 ? -53.47801 -3.02673 9.52171 1.000 16.67072 132 VAL A C 1
ATOM 570 O O . VAL A 1 95 ? -53.19777 -3.45303 8.39454 1.000 19.60562 132 VAL A O 1
ATOM 574 N N . LEU A 1 96 ? -53.11844 -1.80661 9.92512 1.000 19.14089 133 LEU A N 1
ATOM 575 C CA . LEU A 1 96 ? -52.26763 -0.97952 9.07343 1.000 18.51018 133 LEU A CA 1
ATOM 576 C C . LEU A 1 96 ? -50.97628 -1.70528 8.72129 1.000 20.95079 133 LEU A C 1
ATOM 577 O O . LEU A 1 96 ? -50.51620 -1.65088 7.57374 1.000 21.25631 133 LEU A O 1
ATOM 582 N N . ASP A 1 97 ? -50.37430 -2.38501 9.70044 1.000 21.49376 134 ASP A N 1
ATOM 583 C CA . ASP A 1 97 ? -49.10841 -3.07174 9.46357 1.000 24.65524 134 ASP A CA 1
ATOM 584 C C . ASP A 1 97 ? -49.28161 -4.23561 8.49792 1.000 23.50254 134 ASP A C 1
ATOM 585 O O . ASP A 1 97 ? -48.43026 -4.46439 7.63339 1.000 18.11622 134 ASP A O 1
ATOM 590 N N . ALA A 1 98 ? -50.37260 -4.99489 8.63482 1.000 19.19253 135 ALA A N 1
ATOM 591 C CA . ALA A 1 98 ? -50.62666 -6.08356 7.69945 1.000 18.52299 135 ALA A CA 1
ATOM 592 C C . ALA A 1 98 ? -50.80742 -5.55488 6.28394 1.000 19.06392 135 ALA A C 1
ATOM 593 O O . ALA A 1 98 ? -50.32089 -6.15692 5.32031 1.000 19.73462 135 ALA A O 1
ATOM 595 N N . ALA A 1 99 ? -51.51657 -4.43347 6.13884 1.000 18.45450 136 ALA A N 1
ATOM 596 C CA . ALA A 1 99 ? -51.75360 -3.86943 4.81541 1.000 20.69533 136 ALA A CA 1
ATOM 597 C C . ALA A 1 99 ? -50.46714 -3.30476 4.21723 1.000 18.15258 136 ALA A C 1
ATOM 598 O O . ALA A 1 99 ? -50.23142 -3.43197 3.00937 1.000 19.71789 136 ALA A O 1
ATOM 600 N N . MET A 1 100 ? -49.62586 -2.68010 5.04240 1.000 19.27657 137 MET A N 1
ATOM 601 C CA . MET A 1 100 ? -48.32275 -2.22554 4.55393 1.000 19.92747 137 MET A CA 1
ATOM 602 C C . MET A 1 100 ? -47.46210 -3.39986 4.09881 1.000 18.52775 137 MET A C 1
ATOM 603 O O . MET A 1 100 ? -46.80495 -3.32604 3.05200 1.000 22.16546 137 MET A O 1
ATOM 608 N N . GLN A 1 101 ? -47.43484 -4.48554 4.87887 1.000 20.27798 138 GLN A N 1
ATOM 609 C CA . GLN A 1 101 ? -46.66777 -5.66155 4.47842 1.000 19.76135 138 GLN A CA 1
ATOM 610 C C . GLN A 1 101 ? -47.10366 -6.14589 3.10633 1.000 24.68467 138 GLN A C 1
ATOM 611 O O . GLN A 1 101 ? -46.27283 -6.39810 2.22482 1.000 21.25533 138 GLN A O 1
ATOM 617 N N . ALA A 1 102 ? -48.41695 -6.30936 2.92206 1.000 21.25259 139 ALA A N 1
ATOM 618 C CA . ALA A 1 102 ? -48.93904 -6.85523 1.67567 1.000 21.45946 139 ALA A CA 1
ATOM 619 C C . ALA A 1 102 ? -48.64317 -5.93618 0.50056 1.000 20.38556 139 ALA A C 1
ATOM 620 O O . ALA A 1 102 ? -48.27304 -6.40474 -0.58534 1.000 22.99354 139 ALA A O 1
ATOM 622 N N . PHE A 1 103 ? -48.83602 -4.62834 0.69144 1.000 17.17194 140 PHE A N 1
ATOM 623 C CA . PHE A 1 103 ? -48.59250 -3.65564 -0.36909 1.000 19.19422 140 PHE A CA 1
ATOM 624 C C . PHE A 1 103 ? -47.11965 -3.64126 -0.76167 1.000 22.96688 140 PHE A C 1
ATOM 625 O O . PHE A 1 103 ? -46.76747 -3.76447 -1.94293 1.000 19.77664 140 PHE A O 1
ATOM 633 N N . ILE A 1 104 ? -46.24395 -3.48285 0.22958 1.000 19.13383 141 ILE A N 1
ATOM 634 C CA . ILE A 1 104 ? -44.81245 -3.39346 -0.04635 1.000 20.04233 141 ILE A CA 1
ATOM 635 C C . ILE A 1 104 ? -44.31757 -4.66065 -0.73195 1.000 18.76864 141 ILE A C 1
ATOM 636 O O . ILE A 1 104 ? -43.55540 -4.59849 -1.70862 1.000 21.00694 141 ILE A O 1
ATOM 641 N N . LEU A 1 105 ? -44.74471 -5.82951 -0.24438 1.000 19.72801 142 LEU A N 1
ATOM 642 C CA . LEU A 1 105 ? -44.31675 -7.09022 -0.85042 1.000 21.39174 142 LEU A CA 1
ATOM 643 C C . LEU A 1 105 ? -44.73716 -7.18705 -2.30891 1.000 24.60571 142 LEU A C 1
ATOM 644 O O . LEU A 1 105 ? -43.96122 -7.65162 -3.14911 1.000 20.86975 142 LEU A O 1
ATOM 649 N N . GLU A 1 106 ? -45.97780 -6.79696 -2.63163 1.000 22.97807 143 GLU A N 1
ATOM 650 C CA . GLU A 1 106 ? -46.41109 -6.86550 -4.02451 1.000 21.73422 143 GLU A CA 1
ATOM 651 C C . GLU A 1 106 ? -45.55127 -5.98193 -4.91320 1.000 19.26362 143 GLU A C 1
ATOM 652 O O . GLU A 1 106 ? -45.16617 -6.38951 -6.01555 1.000 20.38891 143 GLU A O 1
ATOM 658 N N . VAL A 1 107 ? -45.26813 -4.75598 -4.46742 1.000 16.69664 144 VAL A N 1
ATOM 659 C CA . VAL A 1 107 ? -44.49136 -3.83746 -5.29057 1.000 17.73311 144 VAL A CA 1
ATOM 660 C C . VAL A 1 107 ? -43.07253 -4.35935 -5.46851 1.000 22.03361 144 VAL A C 1
ATOM 661 O O . VAL A 1 107 ? -42.55167 -4.40750 -6.58836 1.000 18.92751 144 VAL A O 1
ATOM 665 N N . ILE A 1 108 ? -42.42598 -4.74939 -4.36523 1.000 17.77289 145 ILE A N 1
ATOM 666 C CA . ILE A 1 108 ? -41.06838 -5.29865 -4.44783 1.000 17.42332 145 ILE A CA 1
ATOM 667 C C . ILE A 1 108 ? -41.03688 -6.51391 -5.36032 1.000 20.12033 145 ILE A C 1
ATOM 668 O O . ILE A 1 108 ? -40.16023 -6.64300 -6.22781 1.000 19.28423 145 ILE A O 1
ATOM 673 N N . ALA A 1 109 ? -41.98587 -7.43769 -5.16802 1.000 18.40931 146 ALA A N 1
ATOM 674 C CA . ALA A 1 109 ? -41.93103 -8.70726 -5.88502 1.000 18.30292 146 ALA A CA 1
ATOM 675 C C . ALA A 1 109 ? -42.21426 -8.53519 -7.37262 1.000 22.05225 146 ALA A C 1
ATOM 676 O O . ALA A 1 109 ? -41.59828 -9.21097 -8.20850 1.000 21.90337 146 ALA A O 1
ATOM 678 N N . LYS A 1 110 ? -43.14483 -7.65201 -7.73228 1.000 20.47415 147 LYS A N 1
ATOM 679 C CA . LYS A 1 110 ? -43.65156 -7.63954 -9.09908 1.000 21.84241 147 LYS A CA 1
ATOM 680 C C . LYS A 1 110 ? -43.01354 -6.59042 -10.00468 1.000 20.88894 147 LYS A C 1
ATOM 681 O O . LYS A 1 110 ? -43.14518 -6.71331 -11.22610 1.000 20.14139 147 LYS A O 1
ATOM 687 N N . HIS A 1 111 ? -42.33183 -5.56586 -9.47083 1.000 18.48664 148 HIS A N 1
ATOM 688 C CA . HIS A 1 111 ? -41.83882 -4.51506 -10.35973 1.000 17.06829 148 HIS A CA 1
ATOM 689 C C . HIS A 1 111 ? -40.51918 -4.87845 -11.04370 1.000 21.70381 148 HIS A C 1
ATOM 690 O O . HIS A 1 111 ? -40.00176 -4.07148 -11.82593 1.000 19.05140 148 HIS A O 1
ATOM 697 N N . GLY A 1 112 ? -39.98267 -6.06859 -10.79443 1.000 19.92733 149 GLY A N 1
ATOM 698 C CA . GLY A 1 112 ? -38.79478 -6.52933 -11.49047 1.000 19.43496 149 GLY A CA 1
ATOM 699 C C . GLY A 1 112 ? -38.78768 -8.03587 -11.62930 1.000 25.13211 149 GLY A C 1
ATOM 700 O O . GLY A 1 112 ? -39.76300 -8.69757 -11.26682 1.000 23.73524 149 GLY A O 1
ATOM 701 N N . GLU A 1 113 ? -37.69693 -8.60025 -12.14580 1.000 18.76546 150 GLU A N 1
ATOM 702 C CA . GLU A 1 113 ? -37.63081 -10.04187 -12.31546 1.000 21.57320 150 GLU A CA 1
ATOM 703 C C . GLU A 1 113 ? -37.66318 -10.75176 -10.96622 1.000 21.16278 150 GLU A C 1
ATOM 704 O O . GLU A 1 113 ? -37.16827 -10.22852 -9.96623 1.000 21.09323 150 GLU A O 1
ATOM 710 N N . PRO A 1 114 ? -38.18871 -11.97409 -10.92133 1.000 22.18350 151 PRO A N 1
ATOM 711 C CA . PRO A 1 114 ? -38.09500 -12.76638 -9.69179 1.000 26.07536 151 PRO A CA 1
ATOM 712 C C . PRO A 1 114 ? -36.65965 -13.18606 -9.41863 1.000 27.47420 151 PRO A C 1
ATOM 713 O O . PRO A 1 114 ? -35.84878 -13.34256 -10.33529 1.000 25.11143 151 PRO A O 1
ATOM 717 N N . ALA A 1 115 ? -36.35992 -13.37918 -8.13633 1.000 23.51617 152 ALA A N 1
ATOM 718 C CA . ALA A 1 115 ? -35.05657 -13.85360 -7.69355 1.000 23.56602 152 ALA A CA 1
ATOM 719 C C . ALA A 1 115 ? -35.22557 -14.48992 -6.32353 1.000 25.87650 152 ALA A C 1
ATOM 720 O O . ALA A 1 115 ? -36.23370 -14.27586 -5.64814 1.000 29.28613 152 ALA A O 1
ATOM 722 N N . ARG A 1 116 ? -34.22232 -15.26693 -5.90650 1.000 24.43016 153 ARG A N 1
ATOM 723 C CA . ARG A 1 116 ? -34.31888 -15.91682 -4.60237 1.000 25.81315 153 ARG A CA 1
ATOM 724 C C . ARG A 1 116 ? -34.40962 -14.88643 -3.48875 1.000 28.03958 153 ARG A C 1
ATOM 725 O O . ARG A 1 116 ? -35.22060 -15.02133 -2.56680 1.000 24.31433 153 ARG A O 1
ATOM 733 N N . VAL A 1 117 ? -33.56346 -13.85992 -3.55081 1.000 23.12467 154 VAL A N 1
ATOM 734 C CA . VAL A 1 117 ? -33.50838 -12.78861 -2.56038 1.000 24.42213 154 VAL A CA 1
ATOM 735 C C . VAL A 1 117 ? -34.02875 -11.51344 -3.20902 1.000 25.86228 154 VAL A C 1
ATOM 736 O O . VAL A 1 117 ? -33.43387 -11.01633 -4.17579 1.000 22.47812 154 VAL A O 1
ATOM 740 N N . LEU A 1 118 ? -35.11266 -10.96226 -2.66521 1.000 20.26954 155 LEU A N 1
ATOM 741 C CA . LEU A 1 118 ? -35.63246 -9.69597 -3.15987 1.000 19.66683 155 LEU A CA 1
ATOM 742 C C . LEU A 1 118 ? -35.02224 -8.52436 -2.40243 1.000 18.22489 155 LEU A C 1
ATOM 743 O O . LEU A 1 118 ? -34.69445 -8.61747 -1.21654 1.000 18.54219 155 LEU A O 1
ATOM 748 N N . CYS A 1 119 ? -34.90231 -7.40163 -3.10074 1.000 15.71581 156 CYS A N 1
ATOM 749 C CA . CYS A 1 119 ? -34.21638 -6.23377 -2.58519 1.000 18.46871 156 CYS A CA 1
ATOM 750 C C . CYS A 1 119 ? -34.96290 -4.99526 -3.05539 1.000 17.51855 156 CYS A C 1
ATOM 751 O O . CYS A 1 119 ? -35.57687 -4.98880 -4.12639 1.000 18.64210 156 CYS A O 1
ATOM 754 N N . ASN A 1 120 ? -34.91750 -3.94699 -2.24626 1.000 17.40757 157 ASN A N 1
ATOM 755 C CA . ASN A 1 120 ? -35.51328 -2.67768 -2.62846 1.000 16.70530 157 ASN A CA 1
ATOM 756 C C . ASN A 1 120 ? -34.53995 -1.55255 -2.33425 1.000 16.51442 157 ASN A C 1
ATOM 757 O O . ASN A 1 120 ? -33.93440 -1.52144 -1.26135 1.000 17.13420 157 ASN A O 1
ATOM 762 N N . LYS A 1 121 ? -34.41284 -0.61397 -3.27142 1.000 15.48702 158 LYS A N 1
ATOM 763 C CA . LYS A 1 121 ? -33.69231 0.63264 -3.00878 1.000 16.00987 158 LYS A CA 1
ATOM 764 C C . LYS A 1 121 ? -34.59037 1.82149 -3.32916 1.000 17.59500 158 LYS A C 1
ATOM 765 O O . LYS A 1 121 ? -34.86446 2.11134 -4.49559 1.000 16.17917 158 LYS A O 1
ATOM 7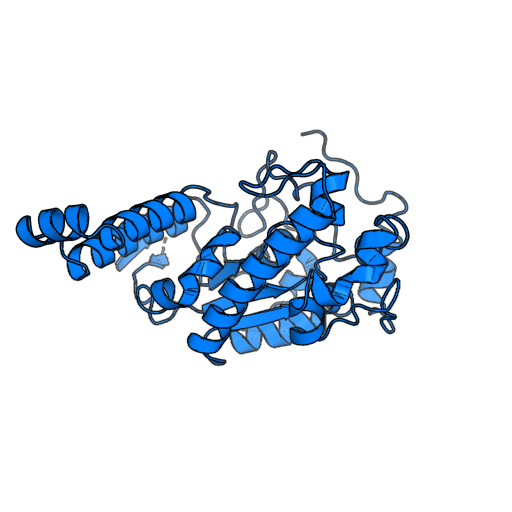71 N N . ASP A 1 122 ? -35.03154 2.50292 -2.28796 1.000 15.86362 159 ASP A N 1
ATOM 772 C CA . ASP A 1 122 ? -35.74987 3.76946 -2.29509 1.000 16.83124 159 ASP A CA 1
ATOM 773 C C . ASP A 1 122 ? -35.08110 4.57982 -1.19034 1.000 17.41649 159 ASP A C 1
ATOM 774 O O . ASP A 1 122 ? -35.23938 4.23478 -0.01232 1.000 19.46894 159 ASP A O 1
ATOM 779 N N . PRO A 1 123 ? -34.29717 5.61476 -1.52459 1.000 19.61437 160 PRO A N 1
ATOM 780 C CA . PRO A 1 123 ? -33.35988 6.17915 -0.52965 1.000 17.04269 160 PRO A CA 1
ATOM 781 C C . PRO A 1 123 ? -33.93341 6.42266 0.86081 1.000 20.88090 160 PRO A C 1
ATOM 782 O O . PRO A 1 123 ? -33.37885 5.92101 1.84732 1.000 17.26877 160 PRO A O 1
ATOM 786 N N . PHE A 1 124 ? -35.02866 7.17372 0.97749 1.000 17.26868 161 PHE A N 1
ATOM 787 C CA . PHE A 1 124 ? -35.46434 7.60476 2.29840 1.000 21.31791 161 PHE A CA 1
ATOM 788 C C . PHE A 1 124 ? -36.24888 6.54378 3.05720 1.000 17.57398 161 PHE A C 1
ATOM 789 O O . PHE A 1 124 ? -36.69349 6.81884 4.17797 1.000 20.11006 161 PHE A O 1
ATOM 797 N N . THR A 1 125 ? -36.40315 5.33458 2.51075 1.000 16.73629 162 THR A N 1
ATOM 798 C CA . THR A 1 125 ? -37.03781 4.28570 3.29885 1.000 18.29506 162 THR A CA 1
ATOM 799 C C . THR A 1 125 ? -36.22356 3.95349 4.53586 1.000 20.41849 162 THR A 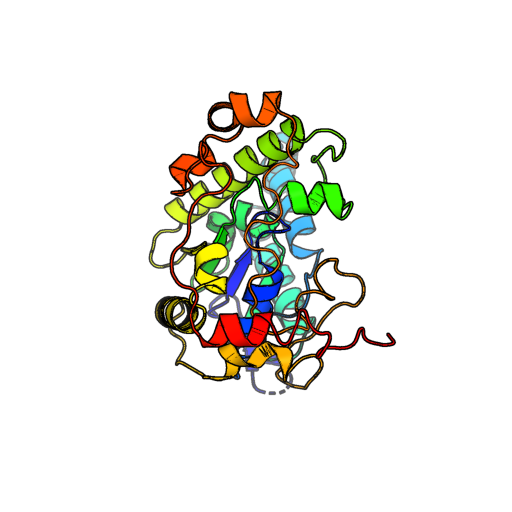C 1
ATOM 800 O O . THR A 1 125 ? -36.78603 3.46179 5.51522 1.000 18.94097 162 THR A O 1
ATOM 804 N N . LEU A 1 126 ? -34.91410 4.22040 4.52370 1.000 19.43519 163 LEU A N 1
ATOM 805 C CA . LEU A 1 126 ? -34.11268 3.92661 5.70302 1.000 19.26726 163 LEU A CA 1
ATOM 806 C C . LEU A 1 126 ? -34.38681 4.88672 6.85413 1.000 19.12952 163 LEU A C 1
ATOM 807 O O . LEU A 1 126 ? -33.85806 4.67403 7.94987 1.000 20.23045 163 LEU A O 1
ATOM 812 N N . LYS A 1 127 ? -35.19691 5.92839 6.64330 1.000 18.85245 164 LYS A N 1
ATOM 813 C CA . LYS A 1 127 ? -35.75318 6.65346 7.78509 1.000 19.45438 164 LYS A CA 1
ATOM 814 C C . LYS A 1 127 ? -36.72052 5.80121 8.59180 1.000 23.44879 164 LYS A C 1
ATOM 815 O O . LYS A 1 127 ? -37.08471 6.18970 9.70913 1.000 24.55580 164 LYS A O 1
ATOM 821 N N . SER A 1 128 ? -37.15490 4.66455 8.05073 1.000 19.87657 165 SER A N 1
ATOM 822 C CA . SER A 1 128 ? -38.13201 3.79846 8.69756 1.000 21.09331 165 SER A CA 1
ATOM 823 C C . SER A 1 128 ? -37.60078 2.37919 8.87001 1.000 22.03276 165 SER A C 1
ATOM 824 O O . SER A 1 128 ? -38.36645 1.41653 8.81308 1.000 21.22149 165 SER A O 1
ATOM 827 N N . SER A 1 129 ? -36.29032 2.21190 9.08482 1.000 19.27338 166 SER A N 1
ATOM 828 C CA . SER A 1 129 ? -35.77469 0.84971 9.12267 1.000 17.22572 166 SER A CA 1
ATOM 829 C C . SER A 1 129 ? -36.23606 0.09631 10.36919 1.000 18.96336 166 SER A C 1
ATOM 830 O O . SER A 1 129 ? -36.36707 -1.12876 10.32846 1.000 20.51607 166 SER A O 1
ATOM 833 N N . VAL A 1 130 ? -36.46716 0.78529 11.48666 1.000 19.90481 167 VAL A N 1
ATOM 834 C CA . VAL A 1 130 ? -36.99122 0.08520 12.65766 1.000 22.84065 167 VAL A CA 1
ATOM 835 C C . VAL A 1 130 ? -38.34646 -0.52802 12.32868 1.000 19.58050 167 VAL A C 1
ATOM 836 O O . VAL A 1 130 ? -38.58477 -1.71690 12.56434 1.000 20.85911 167 VAL A O 1
ATOM 840 N N . TYR A 1 131 ? -39.24260 0.27900 11.75413 1.000 21.70280 168 TYR A N 1
ATOM 841 C CA . TYR A 1 131 ? -40.56685 -0.20424 11.36589 1.000 20.46134 168 TYR A CA 1
ATOM 842 C C . TYR A 1 131 ? -40.47655 -1.33411 10.34177 1.000 22.81208 168 TYR A C 1
ATOM 843 O O . TYR A 1 131 ? -41.13519 -2.37192 10.48354 1.000 22.68431 168 TYR A O 1
ATOM 852 N N . LEU A 1 132 ? -39.66486 -1.15396 9.29543 1.000 20.56823 169 LEU A N 1
ATOM 853 C CA . LEU A 1 132 ? -39.55149 -2.18860 8.26961 1.000 18.85699 169 LEU A CA 1
ATOM 854 C C . LEU A 1 132 ? -38.96757 -3.47948 8.83955 1.000 20.04410 169 LEU A C 1
ATOM 855 O O . LEU A 1 132 ? -39.37281 -4.58163 8.44309 1.000 20.83646 169 LEU A O 1
ATOM 860 N N . SER A 1 133 ? -38.02182 -3.37224 9.78166 1.000 21.96481 170 SER A N 1
ATOM 861 C CA . SER A 1 133 ? -37.44140 -4.58358 10.35773 1.000 18.35633 170 SER A CA 1
ATOM 862 C C . SER A 1 133 ? -38.46972 -5.35630 11.17178 1.000 24.48429 170 SER A C 1
ATOM 863 O O . SER A 1 133 ? -38.35341 -6.57638 11.31728 1.000 24.85899 170 SER A O 1
ATOM 866 N N A ARG A 1 134 ? -39.47679 -4.66766 11.70797 0.502 24.35334 171 ARG A N 1
ATOM 867 N N B ARG A 1 134 ? -39.46879 -4.66208 11.72035 0.498 24.35502 171 ARG A N 1
ATOM 868 C CA A ARG A 1 134 ? -40.54576 -5.35129 12.42535 0.502 26.52109 171 ARG A CA 1
ATOM 869 C CA B ARG A 1 134 ? -40.55094 -5.33669 12.42706 0.498 26.52254 171 ARG A CA 1
ATOM 870 C C A ARG A 1 134 ? -41.57499 -5.93022 11.46347 0.502 26.37472 171 ARG A C 1
ATOM 871 C C B ARG A 1 134 ? -41.55470 -5.93703 11.45224 0.498 26.37594 171 ARG A C 1
ATOM 872 O O A ARG A 1 134 ? -42.07059 -7.04192 11.67905 0.502 25.83827 171 ARG A O 1
ATOM 873 O O B ARG A 1 134 ? -42.01460 -7.06761 11.64956 0.498 25.84231 171 ARG A O 1
ATOM 888 N N . LEU A 1 135 ? -41.89838 -5.19927 10.39264 1.000 23.00933 172 LEU A N 1
ATOM 889 C CA . LEU A 1 135 ? -42.79179 -5.74012 9.37315 1.000 23.01673 172 LEU A CA 1
ATOM 890 C C . LEU A 1 135 ? -42.19897 -6.97531 8.71832 1.000 23.82639 172 LEU A C 1
ATOM 891 O O . LEU A 1 135 ? -42.92521 -7.90663 8.36024 1.000 23.82844 172 LEU A O 1
ATOM 896 N N . PHE A 1 136 ? -40.88092 -6.97996 8.50997 1.000 22.36193 173 PHE A N 1
ATOM 897 C CA . PHE A 1 136 ? -40.19209 -8.01332 7.74178 1.000 21.92573 173 PHE A CA 1
ATOM 898 C C . PHE A 1 136 ? -39.07169 -8.53688 8.62788 1.000 24.99057 173 PHE A C 1
ATOM 899 O O . PHE A 1 136 ? -37.92661 -8.06844 8.54969 1.000 23.71128 173 PHE A O 1
ATOM 907 N N . PRO A 1 137 ? -39.37692 -9.49723 9.50782 1.000 25.45303 174 PRO A N 1
ATOM 908 C CA . PRO A 1 137 ? -38.45869 -9.81758 10.61625 1.000 25.97066 174 PRO A CA 1
ATOM 909 C C . PRO A 1 137 ? -37.13666 -10.43236 10.18216 1.000 26.91609 174 PRO A C 1
ATOM 910 O O . PRO A 1 137 ? -36.20330 -10.48679 10.99785 1.000 30.72987 174 PRO A O 1
ATOM 914 N N . ASN A 1 138 ? -37.02055 -10.90474 8.94650 1.000 25.16983 175 ASN A N 1
ATOM 915 C CA . ASN A 1 138 ? -35.76040 -11.42958 8.44130 1.000 24.99200 175 ASN A CA 1
ATOM 916 C C . ASN A 1 138 ? -35.08802 -10.48964 7.44962 1.000 27.89931 175 ASN A C 1
ATOM 917 O O . ASN A 1 138 ? -34.07641 -10.86174 6.84255 1.000 29.47175 175 ASN A O 1
ATOM 922 N N . SER A 1 139 ? -35.60529 -9.27767 7.29121 1.000 22.17807 176 SER A N 1
ATOM 923 C CA . SER A 1 139 ? -34.98402 -8.31707 6.39463 1.000 18.64299 176 SER A CA 1
ATOM 924 C C . SER A 1 139 ? -33.71737 -7.73632 7.01978 1.000 23.07645 176 SER A C 1
ATOM 925 O O . SER A 1 139 ? -33.54269 -7.70686 8.24253 1.000 18.74060 176 SER A O 1
ATOM 928 N N . LYS A 1 140 ? -32.82562 -7.26655 6.15136 1.000 20.43289 177 LYS A N 1
ATOM 929 C CA . LYS A 1 140 ? -31.61095 -6.58012 6.56092 1.000 17.24381 177 LYS A CA 1
ATOM 930 C C . LYS A 1 140 ? -31.48915 -5.29553 5.75845 1.000 19.96542 177 LYS A C 1
ATOM 931 O O . LYS A 1 140 ? -32.14019 -5.13002 4.72437 1.000 19.09121 177 LYS A O 1
ATOM 937 N N . PHE A 1 141 ? -30.63546 -4.39072 6.24200 1.000 18.75984 178 PHE A N 1
ATOM 938 C CA . PHE A 1 141 ? -30.59539 -3.01645 5.76639 1.000 17.20762 178 PHE A CA 1
ATOM 939 C C . PHE A 1 141 ? -29.16112 -2.61498 5.48452 1.000 16.75381 178 PHE A C 1
ATOM 940 O O . PHE A 1 141 ? -28.27310 -2.88082 6.29802 1.000 18.11986 178 PHE A O 1
ATOM 948 N N . LEU A 1 142 ? -28.94564 -1.96438 4.33881 1.000 14.83096 179 LEU A N 1
ATOM 949 C CA . LEU A 1 142 ? -27.65941 -1.36155 3.98420 1.000 16.20538 179 LEU A CA 1
ATOM 950 C C . LEU A 1 142 ? -27.85912 0.14495 3.92815 1.000 18.02733 179 LEU A C 1
ATOM 951 O O . LEU A 1 142 ? -28.55655 0.64951 3.04072 1.000 17.59258 179 LEU A O 1
ATOM 956 N N . LEU A 1 143 ? -27.26014 0.85937 4.87642 1.000 13.96064 180 LEU A N 1
ATOM 957 C CA . LEU A 1 143 ? -27.34734 2.31530 4.91408 1.000 17.20005 180 LEU A CA 1
ATOM 958 C C . LEU A 1 143 ? -26.12680 2.88322 4.20707 1.000 17.55752 180 LEU A C 1
ATOM 959 O O . LEU A 1 143 ? -25.00886 2.81864 4.73734 1.000 16.71498 180 LEU A O 1
ATOM 964 N N . MET A 1 144 ? -26.33205 3.44295 3.01709 1.000 15.85041 181 MET A N 1
ATOM 965 C CA . MET A 1 144 ? -25.21728 4.06186 2.31112 1.000 16.12851 181 MET A CA 1
ATOM 966 C C . MET A 1 144 ? -24.86886 5.38563 2.97236 1.0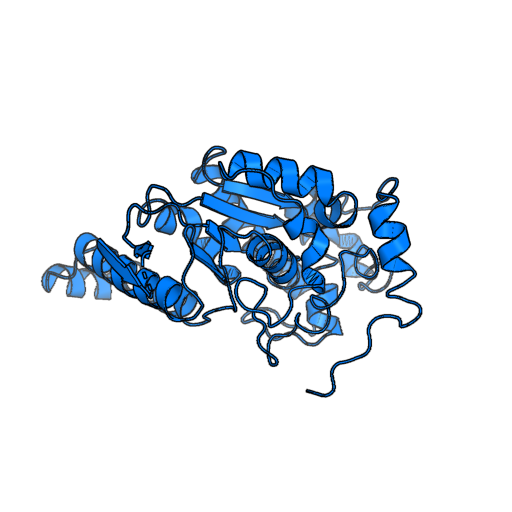00 15.59398 181 MET A C 1
ATOM 967 O O . MET A 1 144 ? -25.74673 6.22000 3.23646 1.000 17.00856 181 MET A O 1
ATOM 972 N N . VAL A 1 145 ? -23.57988 5.57729 3.23466 1.000 13.34001 182 VAL A N 1
ATOM 973 C CA . VAL A 1 145 ? -23.05702 6.78433 3.85811 1.000 15.20833 182 VAL A CA 1
ATOM 974 C C . VAL A 1 145 ? -22.00613 7.35755 2.91641 1.000 15.23615 182 VAL A C 1
ATOM 975 O O . VAL A 1 145 ? -21.06512 6.65366 2.52770 1.000 16.76763 182 VAL A O 1
ATOM 979 N N . ARG A 1 146 ? -22.17931 8.61852 2.53682 1.000 16.20301 183 ARG A N 1
ATOM 980 C CA . ARG A 1 146 ? -21.21481 9.34051 1.72236 1.000 15.84958 183 ARG A CA 1
ATOM 981 C C . ARG A 1 146 ? -20.97932 10.70162 2.35566 1.000 17.46565 183 ARG A C 1
ATOM 982 O O . ARG A 1 146 ? -21.88492 11.27286 2.97453 1.000 16.49805 183 ARG A O 1
ATOM 990 N N . ASP A 1 147 ? -19.75298 11.20962 2.22206 1.000 15.61447 184 ASP A N 1
ATOM 991 C CA . ASP A 1 147 ? -19.44782 12.54988 2.71404 1.000 16.36280 184 ASP A CA 1
ATOM 992 C C . ASP A 1 147 ? -20.55808 13.50984 2.29944 1.000 16.14672 184 ASP A C 1
ATOM 993 O O . ASP A 1 147 ? -20.85271 13.65070 1.10658 1.000 16.57989 184 ASP A O 1
ATOM 998 N N . GLY A 1 148 ? -21.19806 14.15662 3.28567 1.000 15.95957 185 GLY A N 1
ATOM 999 C CA . GLY A 1 148 ? -22.30842 15.04733 2.96514 1.000 14.33338 185 GLY A CA 1
ATOM 1000 C C . GLY A 1 148 ? -21.91686 16.17925 2.03745 1.000 17.09384 185 GLY A C 1
ATOM 1001 O O . GLY A 1 148 ? -22.75408 16.70715 1.29641 1.000 17.12162 185 GLY A O 1
ATOM 1002 N N . ARG A 1 149 ? -20.64665 16.57554 2.06233 1.000 15.78940 186 ARG A N 1
ATOM 1003 C CA . ARG A 1 149 ? -20.18959 17.59604 1.12693 1.000 15.56149 186 ARG A CA 1
ATOM 1004 C C . ARG A 1 149 ? -20.25021 17.08824 -0.30594 1.000 15.68841 186 ARG A C 1
ATOM 1005 O O . ARG A 1 149 ? -20.58057 17.84220 -1.22761 1.000 15.95270 186 ARG A O 1
ATOM 1013 N N . ALA A 1 150 ? -19.93606 15.80915 -0.51155 1.000 14.04881 187 ALA A N 1
ATOM 1014 C CA . ALA A 1 150 ? -20.01108 15.24749 -1.85731 1.000 15.21038 187 ALA A CA 1
ATOM 1015 C C . ALA A 1 150 ? -21.46239 15.06217 -2.28267 1.000 17.83846 187 ALA A C 1
ATOM 1016 O O . ALA A 1 150 ? -21.82122 15.33899 -3.43745 1.000 18.79951 187 ALA A O 1
ATOM 1018 N N A SER A 1 151 ? -22.30889 14.58171 -1.36769 0.593 16.23083 188 SER A N 1
ATOM 1019 N N B SER A 1 151 ? -22.30859 14.59103 -1.36309 0.407 16.22960 188 SER A N 1
ATOM 1020 C CA A SER A 1 151 ? -23.72044 14.38585 -1.68852 0.593 15.72856 188 SER A CA 1
ATOM 1021 C CA B SER A 1 151 ? -23.71877 14.37982 -1.67856 0.407 15.74161 188 SER A CA 1
ATOM 1022 C C A SER A 1 151 ? -24.38779 15.70815 -2.04648 0.593 16.28990 188 SER A C 1
ATOM 1023 C C B SER A 1 151 ? -24.41279 15.69341 -2.01927 0.407 16.30174 188 SER A C 1
ATOM 1024 O O A SER A 1 151 ? -25.13120 15.79878 -3.02935 0.593 17.63136 188 SER A O 1
ATOM 1025 O O B SER A 1 151 ? -25.20478 15.75917 -2.96693 0.407 17.61879 188 SER A O 1
ATOM 1030 N N . VAL A 1 152 ? -24.12858 16.75220 -1.25831 1.000 15.72179 189 VAL A N 1
ATOM 1031 C CA . VAL A 1 152 ? -24.79681 18.03251 -1.49178 1.000 16.49975 189 VAL A CA 1
ATOM 1032 C C . VAL A 1 152 ? -24.24104 18.71180 -2.73719 1.000 16.03504 189 VAL A C 1
ATOM 1033 O O . VAL A 1 152 ? -24.98709 19.29039 -3.53626 1.000 18.83935 189 VAL A O 1
ATOM 1037 N N . HIS A 1 153 ? -22.92331 18.65225 -2.92530 1.000 15.95415 190 HIS A N 1
ATOM 1038 C CA . HIS A 1 153 ? -22.33261 19.12648 -4.16880 1.000 16.90091 190 HIS A CA 1
ATOM 1039 C C . HIS A 1 153 ? -22.97727 18.45537 -5.38199 1.000 17.69631 190 HIS A C 1
ATOM 1040 O O . HIS A 1 153 ? -23.22913 19.10430 -6.40406 1.000 17.62772 190 HIS A O 1
ATOM 1047 N N . SER A 1 154 ? -23.25156 17.15145 -5.28692 1.000 16.48202 191 SER A N 1
ATOM 1048 C CA . SER A 1 154 ? -23.93149 16.44385 -6.37052 1.000 14.95408 191 SER A CA 1
ATOM 1049 C C . SER A 1 154 ? -25.34217 16.99548 -6.61288 1.000 17.20515 191 SER A C 1
ATOM 1050 O O . SER A 1 154 ? -25.72260 17.28196 -7.75347 1.000 18.82248 191 SER A O 1
ATOM 1053 N N . MET A 1 155 ? -26.14201 17.13493 -5.55196 1.000 17.77388 192 MET A N 1
ATOM 1054 C CA . MET A 1 155 ? -27.50647 17.64848 -5.70553 1.000 19.22571 192 MET A CA 1
ATOM 1055 C C . MET A 1 155 ? -27.51823 19.00361 -6.39601 1.000 19.00354 192 MET A C 1
ATOM 1056 O O . MET A 1 155 ? -28.34890 19.26890 -7.27501 1.000 20.01817 192 MET A O 1
ATOM 1061 N N . ILE A 1 156 ? -26.64257 19.90093 -5.95082 1.000 20.83330 193 ILE A N 1
ATOM 1062 C CA . ILE A 1 156 ? -26.65490 21.27258 -6.44348 1.000 20.68863 193 ILE A CA 1
ATOM 1063 C C . ILE A 1 156 ? -26.13771 21.33578 -7.87797 1.000 21.07869 193 ILE A C 1
ATOM 1064 O O . ILE A 1 156 ? -26.77145 21.93659 -8.75492 1.000 22.34669 193 ILE A O 1
ATOM 1069 N N . THR A 1 157 ? -24.99005 20.70518 -8.14860 1.000 18.78697 194 THR A N 1
ATOM 1070 C CA . THR A 1 157 ? -24.40136 20.82706 -9.48158 1.000 18.73192 194 THR A CA 1
ATOM 1071 C C . THR A 1 157 ? -25.20600 20.07848 -10.54059 1.000 23.46967 194 THR A C 1
ATOM 1072 O O . THR A 1 157 ? -25.25425 20.51734 -11.69676 1.000 23.77960 194 THR A O 1
ATOM 1076 N N . ARG A 1 158 ? -25.83814 18.95896 -10.18420 1.000 20.07928 195 ARG A N 1
ATOM 1077 C CA . ARG A 1 158 ? -26.67049 18.21507 -11.12404 1.000 18.98314 195 ARG A CA 1
ATOM 1078 C C . ARG A 1 158 ? -28.13259 18.64167 -11.09663 1.000 21.05878 195 ARG A C 1
ATOM 1079 O O . ARG A 1 158 ? -28.93268 18.10452 -11.87465 1.000 21.76994 195 ARG A O 1
ATOM 1087 N N . LYS A 1 159 ? -28.50318 19.55888 -10.20435 1.000 19.57153 196 LYS A N 1
ATOM 1088 C CA . LYS A 1 159 ? -29.88373 20.03038 -10.08509 1.000 22.59144 196 LYS A CA 1
ATOM 1089 C C . LYS A 1 159 ? -30.83605 18.87091 -9.81378 1.000 21.77965 196 LYS A C 1
ATOM 1090 O O . LYS A 1 159 ? -31.83410 18.67259 -10.51053 1.000 22.24594 196 LYS A O 1
ATOM 1096 N N . VAL A 1 160 ? -30.52481 18.10122 -8.77760 1.000 19.96687 197 VAL A N 1
ATOM 1097 C CA . VAL A 1 160 ? -31.35781 16.97669 -8.36749 1.000 22.54759 197 VAL A CA 1
ATOM 1098 C C . VAL A 1 160 ? -32.40149 17.47894 -7.37646 1.000 28.71600 197 VAL A C 1
ATOM 1099 O O . VAL A 1 160 ? -32.06415 17.94125 -6.28028 1.000 27.99677 197 VAL A O 1
ATOM 1103 N N . THR A 1 161 ? -33.67117 17.38291 -7.76591 1.000 25.83178 198 THR A N 1
ATOM 1104 C CA . THR A 1 161 ? -34.78482 17.86218 -6.95674 1.000 29.38371 198 THR A CA 1
ATOM 1105 C C . THR A 1 161 ? -35.07666 16.89202 -5.82210 1.000 28.59797 198 THR A C 1
ATOM 1106 O O . THR A 1 161 ? -35.39293 15.72009 -6.06534 1.000 29.84611 198 THR A O 1
ATOM 1110 N N . ILE A 1 162 ? -34.99944 17.38519 -4.58804 1.000 25.93358 199 ILE A N 1
ATOM 1111 C CA . ILE A 1 162 ? -35.32428 16.60537 -3.39653 1.000 25.40010 199 ILE A CA 1
ATOM 1112 C C . ILE A 1 162 ? -36.13251 17.49571 -2.46757 1.000 29.49370 199 ILE A C 1
ATOM 1113 O O . ILE A 1 162 ? -35.68816 18.59459 -2.11571 1.000 27.61558 199 ILE A O 1
ATOM 1118 N N . ALA A 1 163 ? -37.31151 17.02289 -2.06670 1.000 30.17797 200 ALA A N 1
ATOM 1119 C CA . ALA A 1 163 ? -38.19029 17.81573 -1.21680 1.000 30.04036 200 ALA A CA 1
ATOM 1120 C C . ALA A 1 163 ? -37.45976 18.26727 0.04241 1.000 28.12849 200 ALA A C 1
ATOM 1121 O O . ALA A 1 163 ? -36.87097 17.45526 0.75984 1.000 31.12804 200 ALA A O 1
ATOM 1123 N N . GLY A 1 164 ? -37.49748 19.57187 0.30759 1.000 29.44405 201 GLY A N 1
ATOM 1124 C CA . GLY A 1 164 ? -36.87013 20.13117 1.48527 1.000 31.16834 201 GLY A CA 1
ATOM 1125 C C . GLY A 1 164 ? -35.44657 20.60879 1.29270 1.000 32.42929 201 GLY A C 1
ATOM 1126 O O . GLY A 1 164 ? -34.89517 21.24360 2.20015 1.000 31.56269 201 GLY A O 1
ATOM 1127 N N . PHE A 1 165 ? -34.83702 20.33360 0.14362 1.000 29.98348 202 PHE A N 1
ATOM 1128 C CA . PHE A 1 165 ? -33.45681 20.71093 -0.14069 1.000 29.33109 202 PHE A CA 1
ATOM 1129 C C . PHE A 1 165 ? -33.46732 21.89293 -1.10623 1.000 28.43865 202 PHE A C 1
ATOM 1130 O O . PHE A 1 165 ? -33.76844 21.72867 -2.29342 1.000 30.31266 202 PHE A O 1
ATOM 1138 N N . ASP A 1 166 ? -33.14728 23.08211 -0.60041 1.000 24.60165 203 ASP A N 1
ATOM 1139 C CA . ASP A 1 166 ? -33.07595 24.28770 -1.42584 1.000 27.80659 203 ASP A CA 1
ATOM 1140 C C . ASP A 1 166 ? -31.72617 24.31112 -2.13198 1.000 26.74699 203 ASP A C 1
ATOM 1141 O O . ASP A 1 166 ? -30.70553 24.64357 -1.52953 1.000 26.20108 203 ASP A O 1
ATOM 1146 N N . LEU A 1 167 ? -31.71452 23.97853 -3.42707 1.000 23.89532 204 LEU A N 1
ATOM 1147 C CA . LEU A 1 167 ? -30.44652 23.85690 -4.14394 1.000 26.73795 204 LEU A CA 1
ATOM 1148 C C . LEU A 1 167 ? -29.72684 25.18788 -4.32528 1.000 25.50001 204 LEU A C 1
ATOM 1149 O O . LEU A 1 167 ? -28.57735 25.19543 -4.77950 1.000 25.60435 204 LEU A O 1
ATOM 1154 N N . SER A 1 168 ? -30.35814 26.31052 -3.99080 1.000 26.68763 205 SER A N 1
ATOM 1155 C CA . SER A 1 168 ? -29.65229 27.58551 -4.03029 1.000 26.66726 205 SER A CA 1
ATOM 1156 C C . SER A 1 168 ? -28.77301 27.81018 -2.80594 1.000 29.64211 205 SER A C 1
ATOM 1157 O O . SER A 1 168 ? -28.08398 28.83427 -2.74304 1.000 27.79570 205 SER A O 1
ATOM 1160 N N . SER A 1 169 ? -28.76455 26.88863 -1.83947 1.000 24.91649 206 SER A N 1
ATOM 1161 C CA . SER A 1 169 ? -28.04755 27.10289 -0.58203 1.000 24.38361 206 SER A CA 1
ATOM 1162 C C . SER A 1 169 ? -27.26933 25.85030 -0.19230 1.000 19.91628 206 SER A C 1
ATOM 1163 O O . SER A 1 169 ? -27.86844 24.86557 0.24223 1.000 20.29072 206 SER A O 1
ATOM 1166 N N . TYR A 1 170 ? -25.93918 25.89292 -0.29572 1.000 21.16035 207 TYR A N 1
ATOM 1167 C CA . TYR A 1 170 ? -25.14563 24.81343 0.29128 1.000 18.95718 207 TYR A CA 1
ATOM 1168 C C . TYR A 1 170 ? -25.45313 24.65014 1.77206 1.000 20.26753 207 TYR A C 1
ATOM 1169 O O . TYR A 1 170 ? -25.53830 23.52677 2.27782 1.000 19.27816 207 TYR A O 1
ATOM 1178 N N . ARG A 1 171 ? -25.59767 25.76534 2.49165 1.000 20.38236 208 ARG A N 1
ATOM 1179 C CA . ARG A 1 171 ? -25.83775 25.68606 3.92990 1.000 19.51683 208 ARG A CA 1
ATOM 1180 C C . ARG A 1 171 ? -27.13227 24.93951 4.22855 1.000 19.73260 208 ARG A C 1
ATOM 1181 O O . ARG A 1 171 ? -27.16134 24.04137 5.07960 1.000 19.79701 208 ARG A O 1
ATOM 1189 N N . ASP A 1 172 ? -28.21995 25.28540 3.52392 1.000 21.55257 209 ASP A N 1
ATOM 1190 C CA . ASP A 1 172 ? -29.48973 24.60055 3.75782 1.000 23.57039 209 ASP A CA 1
ATOM 1191 C C . ASP A 1 172 ? -29.39793 23.12250 3.40108 1.000 24.64605 209 ASP A C 1
ATOM 1192 O O . ASP A 1 172 ? -29.89189 22.26378 4.14144 1.000 22.67826 209 ASP A O 1
ATOM 1197 N N . CYS A 1 173 ? -28.78272 22.80228 2.26184 1.000 21.38790 210 CYS A N 1
ATOM 1198 C CA . CYS A 1 173 ? -28.71840 21.40442 1.84806 1.000 21.85993 210 CYS A CA 1
ATOM 1199 C C . CYS A 1 173 ? -27.88970 20.57272 2.82124 1.000 18.72059 210 CYS A C 1
ATOM 1200 O O . CYS A 1 173 ? -28.23716 19.42228 3.11398 1.000 20.39477 210 CYS A O 1
ATOM 1203 N N . LEU A 1 174 ? -26.78530 21.13080 3.32457 1.000 18.91735 211 LEU A N 1
ATOM 1204 C CA . LEU A 1 174 ? -25.97362 20.39426 4.28852 1.000 16.05712 211 LEU A CA 1
ATOM 1205 C C . LEU A 1 174 ? -26.70063 20.24424 5.61816 1.000 20.34897 211 LEU A C 1
ATOM 1206 O O . LEU A 1 174 ? -26.57734 19.21242 6.29120 1.000 19.75621 211 LEU A O 1
ATOM 1211 N N . THR A 1 175 ? -27.45156 21.26923 6.01958 1.000 19.06631 212 THR A N 1
ATOM 1212 C CA . THR A 1 175 ? -28.29341 21.16005 7.20746 1.000 17.81298 212 THR A CA 1
ATOM 1213 C C . THR A 1 175 ? -29.31577 20.04154 7.05072 1.000 18.21807 212 THR A C 1
ATOM 1214 O O . THR A 1 175 ? -29.52448 19.23511 7.96390 1.000 19.09614 212 THR A O 1
ATOM 1218 N N . LYS A 1 176 ? -29.95977 19.97657 5.88344 1.000 20.06693 213 LYS A N 1
ATOM 1219 C CA . LYS A 1 176 ? -30.96914 18.95302 5.63691 1.000 21.45415 213 LYS A CA 1
ATOM 1220 C C . LYS A 1 176 ? -30.33249 17.58136 5.46563 1.000 20.00881 213 LYS A C 1
ATOM 1221 O O . LYS A 1 176 ? -30.89166 16.57460 5.91551 1.000 19.91467 213 LYS A O 1
ATOM 1227 N N . TRP A 1 177 ? -29.17298 17.51901 4.80060 1.000 20.02481 214 TRP A N 1
ATOM 1228 C CA . TRP A 1 177 ? -28.42741 16.26591 4.73993 1.000 20.05718 214 TRP A CA 1
ATOM 1229 C C . TRP A 1 177 ? -28.12346 15.76677 6.14284 1.000 18.45904 214 TRP A C 1
ATOM 1230 O O . TRP A 1 177 ? -28.31584 14.58661 6.45875 1.000 18.19268 214 TRP A O 1
ATOM 1241 N N . ASN A 1 178 ? -27.64569 16.66914 7.00101 1.000 18.33277 215 ASN A N 1
ATOM 1242 C CA . ASN A 1 178 ? -27.25940 16.28947 8.35199 1.000 17.93953 215 ASN A CA 1
ATOM 1243 C C . ASN A 1 178 ? -28.42900 15.67696 9.11345 1.000 16.45962 215 ASN A C 1
ATOM 1244 O O . ASN A 1 178 ? -28.28920 14.63110 9.75649 1.000 17.80360 215 ASN A O 1
ATOM 1249 N N . LYS A 1 179 ? -29.59023 16.32904 9.06687 1.000 19.34579 216 LYS A N 1
ATOM 1250 C CA . LYS A 1 179 ? -30.74261 15.83458 9.81427 1.000 20.99761 216 LYS A CA 1
ATOM 1251 C C . LYS A 1 179 ? -31.23462 14.50789 9.25440 1.000 20.01806 216 LYS A C 1
ATOM 1252 O O . LYS A 1 179 ? -31.60653 13.60223 10.01262 1.000 19.57152 216 LYS A O 1
ATOM 1258 N N . ALA A 1 180 ? -31.23862 14.36683 7.92793 1.000 21.90192 217 ALA A N 1
ATOM 1259 C CA . ALA A 1 180 ? -31.67438 13.10846 7.32983 1.000 17.30996 217 ALA A CA 1
ATOM 1260 C C . ALA A 1 180 ? -30.76283 11.95776 7.73736 1.000 20.55082 217 ALA A C 1
ATOM 1261 O O . ALA A 1 180 ? -31.24020 10.88286 8.11338 1.000 19.04172 217 ALA A O 1
ATOM 1263 N N . ILE A 1 181 ? -29.43966 12.14987 7.65476 1.000 19.67305 218 ILE A N 1
ATOM 1264 C CA . ILE A 1 181 ? -28.56272 11.02590 7.98077 1.000 17.16773 218 ILE A CA 1
ATOM 1265 C C . ILE A 1 181 ? -28.52707 10.80197 9.48477 1.000 17.52952 218 ILE A C 1
ATOM 1266 O O . ILE A 1 181 ? -28.35989 9.66646 9.94374 1.000 19.32199 218 ILE A O 1
ATOM 1271 N N . GLU A 1 182 ? -28.72590 11.85614 10.27930 1.000 19.53820 219 GLU A N 1
ATOM 1272 C CA . GLU A 1 182 ? -28.85200 11.65091 11.71760 1.000 18.52379 219 GLU A CA 1
ATOM 1273 C C . GLU A 1 182 ? -29.98984 10.68378 12.02692 1.000 19.98763 219 GLU A C 1
ATOM 1274 O O . GLU A 1 182 ? -29.83663 9.76256 12.83515 1.000 21.28743 219 GLU A O 1
ATOM 1280 N N . VAL A 1 183 ? -31.14168 10.87550 11.37697 1.000 18.51328 220 VAL A N 1
ATOM 1281 C CA . VAL A 1 183 ? -32.30127 10.01728 11.62507 1.000 22.15315 220 VAL A CA 1
ATOM 1282 C C . VAL A 1 183 ? -32.03300 8.59979 11.14919 1.000 19.73593 220 VAL A C 1
ATOM 1283 O O . VAL A 1 183 ? -32.26035 7.62274 11.87261 1.000 18.84233 220 VAL A O 1
ATOM 1287 N N . MET A 1 184 ? -31.55087 8.46432 9.91577 1.000 20.09932 221 MET A N 1
ATOM 1288 C CA . MET A 1 184 ? -31.32672 7.13793 9.36397 1.000 16.99231 221 MET A CA 1
ATOM 1289 C C . MET A 1 184 ? -30.24016 6.38982 10.12896 1.000 19.91708 221 MET A C 1
ATOM 1290 O O . MET A 1 184 ? -30.34962 5.17938 10.34570 1.000 19.54183 221 MET A O 1
ATOM 1295 N N . TYR A 1 185 ? -29.18353 7.09251 10.55638 1.000 18.83847 222 TYR A N 1
ATOM 1296 C CA . TYR A 1 185 ? -28.14378 6.42933 11.34053 1.000 18.54218 222 TYR A CA 1
ATOM 1297 C C . TYR A 1 185 ? -28.68142 5.98064 12.69418 1.000 18.36101 222 TYR A C 1
ATOM 1298 O O . TYR A 1 185 ? -28.33437 4.90064 13.18149 1.000 22.25595 222 TYR A O 1
ATOM 1307 N N . ALA A 1 186 ? -29.52970 6.79624 13.31649 1.000 21.48370 223 ALA A N 1
ATOM 1308 C CA . ALA A 1 186 ? -30.11642 6.40001 14.59274 1.000 22.97741 223 ALA A CA 1
ATOM 1309 C C . ALA A 1 186 ? -30.99836 5.17081 14.42308 1.000 25.20559 223 ALA A C 1
ATOM 1310 O O . ALA A 1 186 ? -30.98674 4.26397 15.26685 1.000 22.40906 223 ALA A O 1
ATOM 1312 N N . GLN A 1 187 ? -31.77165 5.12583 13.33136 1.000 20.29005 224 GLN A N 1
ATOM 1313 C CA . GLN A 1 187 ? -32.58095 3.94845 13.03732 1.000 20.33176 224 GLN A CA 1
ATOM 1314 C C . GLN A 1 187 ? -31.70454 2.72825 12.82972 1.000 22.89031 224 GLN A C 1
ATOM 1315 O O . GLN A 1 187 ? -32.01693 1.63955 13.31867 1.000 22.79832 224 GLN A O 1
ATOM 1321 N N . CYS A 1 188 ? -30.60104 2.89494 12.09951 1.000 20.45537 225 CYS A N 1
ATOM 1322 C CA . CYS A 1 188 ? -29.68393 1.78741 11.85458 1.000 21.22184 225 CYS A CA 1
ATOM 1323 C C . CYS A 1 188 ? -29.11040 1.25133 13.15930 1.000 19.73529 225 CYS A C 1
ATOM 1324 O O . CYS A 1 188 ? -28.98308 0.03591 13.33925 1.000 23.18635 225 CYS A O 1
ATOM 1327 N N . MET A 1 189 ? -28.75942 2.14675 14.08267 1.000 21.69533 226 MET A N 1
ATOM 1328 C CA . MET A 1 189 ? -28.19305 1.70434 15.35188 1.000 27.43301 226 MET A CA 1
ATOM 1329 C C . MET A 1 189 ? -29.24452 1.00454 16.20323 1.000 21.79902 226 MET A C 1
ATOM 1330 O O . MET A 1 189 ? -28.94040 0.02942 16.89953 1.000 24.36281 226 MET A O 1
ATOM 1335 N N . GLU A 1 190 ? -30.48661 1.48753 16.16002 1.000 23.32242 227 GLU A N 1
ATOM 1336 C CA . GLU A 1 190 ? -31.54942 0.84739 16.93161 1.000 24.88997 227 GLU A CA 1
ATOM 1337 C C . GLU A 1 190 ? -31.85952 -0.54242 16.39387 1.000 29.02024 227 GLU A C 1
ATOM 1338 O O . GLU A 1 190 ? -32.07558 -1.48017 17.17089 1.000 29.35108 227 GLU A O 1
ATOM 1344 N N . VAL A 1 191 ? -31.88719 -0.69607 15.06596 1.000 24.36981 228 VAL A N 1
ATOM 1345 C CA . VAL A 1 191 ? -32.07341 -2.01689 14.47052 1.000 23.95595 228 VAL A CA 1
ATOM 1346 C C . VAL A 1 191 ? -30.95187 -2.95426 14.89997 1.000 27.85560 228 VAL A C 1
ATOM 1347 O O . VAL A 1 191 ? -31.17009 -4.15278 15.10271 1.000 26.18172 228 VAL A O 1
ATOM 1351 N N . GLY A 1 192 ? -29.73851 -2.43243 15.03529 1.000 26.75073 229 GLY A N 1
ATOM 1352 C CA . GLY A 1 192 ? -28.65318 -3.21685 15.58665 1.000 25.62954 229 GLY A CA 1
ATOM 1353 C C . GLY A 1 192 ? -27.76257 -3.82620 14.51568 1.000 28.83161 229 GLY A C 1
ATOM 1354 O O . GLY A 1 192 ? -28.13874 -3.96802 13.34972 1.000 22.46590 229 GLY A O 1
ATOM 1355 N N . LYS A 1 193 ? -26.56171 -4.23652 14.94713 1.000 29.27716 230 LYS A N 1
ATOM 1356 C CA . LYS A 1 193 ? -25.50355 -4.63465 14.02371 1.000 25.72106 230 LYS A CA 1
ATOM 1357 C C . LYS A 1 193 ? -25.81657 -5.91003 13.25924 1.000 27.46445 230 LYS A C 1
ATOM 1358 O O . LYS A 1 193 ? -25.19454 -6.15092 12.22305 1.000 26.76028 230 LYS A O 1
ATOM 1360 N N . GLU A 1 194 ? -26.73959 -6.74518 13.74381 1.000 24.53775 231 GLU A N 1
ATOM 1361 C CA . GLU A 1 194 ? -27.07733 -7.95709 13.01070 1.000 28.76117 231 GLU A CA 1
ATOM 1362 C C . GLU A 1 194 ? -27.99200 -7.68246 11.82594 1.000 21.44337 231 GLU A C 1
ATOM 1363 O O . GLU A 1 194 ? -28.03772 -8.49404 10.89536 1.000 26.93015 231 GLU A O 1
ATOM 1369 N N . LYS A 1 195 ? -28.70853 -6.56234 11.83771 1.000 24.52124 232 LYS A N 1
ATOM 1370 C CA . LYS A 1 195 ? -29.70933 -6.27802 10.82276 1.000 23.27978 232 LYS A CA 1
ATOM 1371 C C . LYS A 1 195 ? -29.44991 -5.03453 9.98109 1.000 22.98181 232 LYS A C 1
ATOM 1372 O O . LYS A 1 195 ? -30.07291 -4.90901 8.92459 1.000 18.21316 232 LYS A O 1
ATOM 1378 N N . CYS A 1 196 ? -28.58300 -4.11125 10.40515 1.000 20.67904 233 CYS A N 1
ATOM 1379 C CA . CYS A 1 196 ? -28.30137 -2.92451 9.59910 1.000 16.33412 233 CYS A CA 1
ATOM 1380 C C . CYS A 1 196 ? -26.80141 -2.66510 9.54719 1.000 23.36440 233 CYS A C 1
ATOM 1381 O O . CYS A 1 196 ? -26.14139 -2.60720 10.58980 1.000 22.65370 233 CYS A O 1
ATOM 1384 N N . LEU A 1 197 ? -26.27564 -2.48352 8.33604 1.000 19.95402 234 LEU A N 1
ATOM 1385 C CA . LEU A 1 197 ? -24.84622 -2.25001 8.11950 1.000 17.34892 234 LEU A CA 1
ATOM 1386 C C . LEU A 1 197 ? -24.65104 -0.90887 7.42897 1.000 19.06941 234 LEU A C 1
ATOM 1387 O O . LEU A 1 197 ? -25.12087 -0.73360 6.29317 1.000 17.56847 234 LEU A O 1
ATOM 1392 N N . PRO A 1 198 ? -24.00151 0.06592 8.06092 1.000 18.61219 235 PRO A N 1
ATOM 1393 C CA . PRO A 1 198 ? -23.60375 1.27611 7.33000 1.000 20.16227 235 PRO A CA 1
ATOM 1394 C C . PRO A 1 198 ? -22.51707 0.92207 6.32831 1.000 20.46413 235 PRO A C 1
ATOM 1395 O O . PRO A 1 198 ? -21.55053 0.22980 6.66072 1.000 21.40627 235 PRO A O 1
ATOM 1399 N N . VAL A 1 199 ? -22.70173 1.36268 5.08911 1.000 18.21028 236 VAL A N 1
ATOM 1400 C CA . VAL A 1 199 ? -21.75013 1.10367 4.01344 1.000 16.24117 236 VAL A CA 1
ATOM 1401 C C . VAL A 1 199 ? -21.22202 2.44621 3.52672 1.000 15.47874 236 VAL A C 1
ATOM 1402 O O . VAL A 1 199 ? -21.99007 3.28911 3.05071 1.000 16.89618 236 VAL A O 1
ATOM 1406 N N . TYR A 1 200 ? -19.91083 2.64325 3.62763 1.000 17.29448 237 TYR A N 1
ATOM 1407 C CA . TYR A 1 200 ? -19.31445 3.91813 3.25473 1.000 17.80619 237 TYR A CA 1
ATOM 1408 C C . TYR A 1 200 ? -18.98914 3.92841 1.76483 1.000 17.67414 237 TYR A C 1
ATOM 1409 O O . TYR A 1 200 ? -18.20053 3.10507 1.28637 1.000 17.45865 237 TYR A O 1
ATOM 1418 N N . TYR A 1 201 ? -19.61025 4.86317 1.04145 1.000 15.96103 238 TYR A N 1
ATOM 1419 C CA . TYR A 1 201 ? -19.38093 5.01172 -0.39205 1.000 14.65144 238 TYR A CA 1
ATOM 1420 C C . TYR A 1 201 ? -17.89924 5.11950 -0.71743 1.000 16.86255 238 TYR A C 1
ATOM 1421 O O . TYR A 1 201 ? -17.42023 4.51580 -1.68544 1.000 15.31592 238 TYR A O 1
ATOM 1430 N N . GLU A 1 202 ? -17.16186 5.91749 0.05612 1.000 16.08080 239 GLU A N 1
ATOM 1431 C CA . GLU A 1 202 ? -15.75405 6.13057 -0.26487 1.000 16.77444 239 GLU A CA 1
ATOM 1432 C C . GLU A 1 202 ? -14.95923 4.83227 -0.17884 1.000 16.30318 239 GLU A C 1
ATOM 1433 O O . GLU A 1 202 ? -14.04052 4.60666 -0.97442 1.000 18.02012 239 GLU A O 1
ATOM 1439 N N . GLN A 1 203 ? -15.28237 3.97579 0.78774 1.000 18.61430 240 GLN A N 1
ATOM 1440 C CA . GLN A 1 203 ? -14.60397 2.68705 0.89329 1.000 18.42096 240 GLN A CA 1
ATOM 1441 C C . GLN A 1 203 ? -15.09070 1.70529 -0.16476 1.000 19.50723 240 GLN A C 1
ATOM 1442 O O . GLN A 1 203 ? -14.32187 0.84683 -0.61509 1.000 17.86591 240 GLN A O 1
ATOM 1448 N N . LEU A 1 204 ? -16.36126 1.80891 -0.55925 1.000 16.36926 241 LEU A N 1
ATOM 1449 C CA . LEU A 1 204 ? -16.87077 1.01120 -1.66855 1.000 16.21079 241 LEU A CA 1
ATOM 1450 C C . LEU A 1 204 ? -16.10482 1.29381 -2.95411 1.000 17.80081 241 LEU A C 1
ATOM 1451 O O . LEU A 1 204 ? -15.75070 0.36085 -3.68718 1.000 16.90179 241 LEU A O 1
ATOM 1456 N N . VAL A 1 205 ? -15.84389 2.56952 -3.25735 1.000 16.02962 242 VAL A N 1
ATOM 1457 C CA . VAL A 1 205 ? -15.18538 2.86197 -4.52872 1.000 15.77286 242 VAL A CA 1
ATOM 1458 C C . VAL A 1 205 ? -13.67785 2.63417 -4.43246 1.000 18.24592 242 VAL A C 1
ATOM 1459 O O . VAL A 1 205 ? -13.04583 2.27306 -5.42759 1.000 19.60437 242 VAL A O 1
ATOM 1463 N N . LEU A 1 206 ? -13.07659 2.83767 -3.25723 1.000 16.29609 243 LEU A N 1
ATOM 1464 C CA . LEU A 1 206 ? -11.64083 2.59409 -3.12733 1.000 17.02971 243 LEU A CA 1
ATOM 1465 C C . LEU A 1 206 ? -11.33375 1.10350 -3.08244 1.000 17.44158 243 LEU A C 1
ATOM 1466 O O . LEU A 1 206 ? -10.30360 0.66060 -3.60541 1.000 19.01475 243 LEU A O 1
ATOM 1471 N N . HIS A 1 207 ? -12.20206 0.31469 -2.44883 1.000 15.65409 244 HIS A N 1
ATOM 1472 C CA . HIS A 1 207 ? -11.93683 -1.10452 -2.19822 1.000 17.90618 244 HIS A CA 1
ATOM 1473 C C . HIS A 1 207 ? -13.22049 -1.89009 -2.41238 1.000 17.02199 244 HIS A C 1
ATOM 1474 O O . HIS A 1 207 ? -13.81217 -2.41538 -1.46104 1.000 18.74531 244 HIS A O 1
ATOM 1481 N N . PRO A 1 208 ? -13.67970 -2.00236 -3.66158 1.000 17.74530 245 PRO A N 1
ATOM 1482 C CA . PRO A 1 208 ? -14.97212 -2.66811 -3.87214 1.000 17.09894 245 PRO A CA 1
ATOM 1483 C C . PRO A 1 208 ? -14.95358 -4.14543 -3.51254 1.000 19.69832 245 PRO A C 1
ATOM 1484 O O . PRO A 1 208 ? -15.93198 -4.63473 -2.94083 1.000 17.83028 245 PRO A O 1
ATOM 1488 N N . ARG A 1 209 ? -13.86622 -4.87273 -3.78656 1.000 17.99029 246 ARG A N 1
ATOM 1489 C CA . ARG A 1 209 ? -13.86169 -6.29474 -3.44832 1.000 16.03114 246 ARG A CA 1
ATOM 1490 C C . ARG A 1 209 ? -13.99003 -6.49956 -1.94433 1.000 18.82335 246 ARG A C 1
ATOM 1491 O O . ARG A 1 209 ? -14.83258 -7.27805 -1.47833 1.000 21.16179 246 ARG A O 1
ATOM 1499 N N . ARG A 1 210 ? -13.14074 -5.82115 -1.16875 1.000 20.10110 247 ARG A N 1
ATOM 1500 C CA . ARG A 1 210 ? -13.19736 -5.93972 0.28492 1.000 22.38797 247 ARG A CA 1
ATOM 1501 C C . ARG A 1 210 ? -14.56528 -5.53284 0.81533 1.000 22.28007 247 ARG A C 1
ATOM 1502 O O . ARG A 1 210 ? -15.12937 -6.20476 1.68750 1.000 19.09341 247 ARG A O 1
ATOM 1510 N N . SER A 1 211 ? -15.10662 -4.42258 0.30754 1.000 20.45973 248 SER A N 1
ATOM 1511 C CA . SER A 1 211 ? -16.41356 -3.95264 0.76094 1.000 19.02962 248 SER A CA 1
ATOM 1512 C C . SER A 1 211 ? -17.50417 -4.98054 0.48185 1.000 18.05858 248 SER A C 1
ATOM 1513 O O . SER A 1 211 ? -18.30883 -5.29950 1.36411 1.000 18.54534 248 SER A O 1
ATOM 1516 N N . LEU A 1 212 ? -17.56025 -5.50613 -0.74424 1.000 16.02007 249 LEU A N 1
ATOM 1517 C CA . LEU A 1 212 ? -18.63789 -6.44108 -1.06530 1.000 14.68077 249 LEU A CA 1
ATOM 1518 C C . LEU A 1 212 ? -18.47071 -7.75544 -0.32152 1.000 17.82458 249 LEU A C 1
ATOM 1519 O O . LEU A 1 212 ? -19.46265 -8.42614 -0.01849 1.000 17.24680 249 LEU A O 1
ATOM 1524 N N . LYS A 1 213 ? -17.23238 -8.14884 -0.02906 1.000 17.01179 250 LYS A N 1
ATOM 1525 C CA . LYS A 1 213 ? -17.02296 -9.35001 0.77392 1.000 20.86823 250 LYS A CA 1
ATOM 1526 C C . LYS A 1 213 ? -17.65452 -9.18297 2.14835 1.000 21.86100 250 LYS A C 1
ATOM 1527 O O . LYS A 1 213 ? -18.37486 -10.06680 2.63100 1.000 21.92479 250 LYS A O 1
ATOM 1533 N N . LEU A 1 214 ? -17.40730 -8.03439 2.78101 1.000 17.73302 251 LEU A N 1
ATOM 1534 C CA . LEU A 1 214 ? -18.00491 -7.73035 4.07702 1.000 22.91041 251 LEU A CA 1
ATOM 1535 C C . LEU A 1 214 ? -19.52307 -7.66395 3.99041 1.000 22.14255 251 LEU A C 1
ATOM 1536 O O . LEU A 1 214 ? -20.22523 -8.16554 4.87617 1.000 19.66923 251 LEU A O 1
ATOM 1541 N N . ILE A 1 215 ? -20.04155 -7.00598 2.95171 1.000 18.63285 252 ILE A N 1
ATOM 1542 C CA . ILE A 1 215 ? -21.48316 -6.80623 2.81181 1.000 16.74733 252 ILE A CA 1
ATOM 1543 C C . ILE A 1 215 ? -22.19822 -8.13776 2.59527 1.000 18.42084 252 ILE A C 1
ATOM 1544 O O . ILE A 1 215 ? -23.23113 -8.41308 3.21427 1.000 17.37158 252 ILE A O 1
ATOM 1549 N N . LEU A 1 216 ? -21.67740 -8.97753 1.69802 1.000 17.91664 253 LEU A N 1
ATOM 1550 C CA . LEU A 1 216 ? -22.33308 -10.26015 1.45186 1.000 18.94074 253 LEU A CA 1
ATOM 1551 C C . LEU A 1 216 ? -22.23967 -11.17908 2.67250 1.000 21.24695 253 LEU A C 1
ATOM 1552 O O . LEU A 1 216 ? -23.18302 -11.92272 2.96295 1.000 19.69971 253 LEU A O 1
ATOM 1557 N N . ASP A 1 217 ? -21.12570 -11.13141 3.41037 1.000 22.74260 254 ASP A N 1
ATOM 1558 C CA . ASP A 1 217 ? -21.04466 -11.86886 4.67446 1.000 20.33550 254 ASP A CA 1
ATOM 1559 C C . ASP A 1 217 ? -22.11803 -11.40428 5.65280 1.000 23.56747 254 ASP A C 1
ATOM 1560 O O . ASP A 1 217 ? -22.81088 -12.22370 6.27069 1.000 23.47810 254 ASP A O 1
ATOM 1565 N N . PHE A 1 218 ? -22.26044 -10.08458 5.81445 1.000 19.71547 255 PHE A N 1
ATOM 1566 C CA . PHE A 1 218 ? -23.30045 -9.54105 6.68453 1.000 21.26057 255 PHE A CA 1
ATOM 1567 C C . PHE A 1 218 ? -24.68176 -10.00435 6.24251 1.000 23.25236 255 PHE A C 1
ATOM 1568 O O . PHE A 1 218 ? -25.53129 -10.34275 7.07758 1.000 20.71785 255 PHE A O 1
ATOM 1576 N N . LEU A 1 219 ? -24.91818 -10.04730 4.92943 1.000 19.20287 256 LEU A N 1
ATOM 1577 C CA . LEU A 1 219 ? -26.22127 -10.45546 4.42126 1.000 21.38087 256 LEU A CA 1
ATOM 1578 C C . LEU A 1 219 ? -26.45328 -11.95662 4.53067 1.000 21.64015 256 LEU A C 1
ATOM 1579 O O . LEU A 1 219 ? -27.59861 -12.39498 4.40291 1.000 21.75457 256 LEU A O 1
ATOM 1584 N N . GLY A 1 220 ? -25.40108 -12.74500 4.73687 1.000 22.36745 257 GLY A N 1
ATOM 1585 C CA . GLY A 1 220 ? -25.53005 -14.18736 4.74056 1.000 23.58534 257 GLY A CA 1
ATOM 1586 C C . GLY A 1 220 ? -25.66954 -14.78831 3.36626 1.000 22.30072 257 GLY A C 1
ATOM 1587 O O . GLY A 1 220 ? -26.32519 -15.82226 3.21575 1.000 23.95525 257 GLY A O 1
ATOM 1588 N N . ILE A 1 221 ? -25.07446 -14.15981 2.35082 1.000 21.24308 258 ILE A N 1
ATOM 1589 C CA . ILE A 1 221 ? -25.18351 -14.57001 0.95523 1.000 20.47012 258 ILE A CA 1
ATOM 1590 C C . ILE A 1 221 ? -23.79655 -14.97305 0.46597 1.000 22.28325 258 ILE A C 1
ATOM 1591 O O . ILE A 1 221 ? -22.80759 -14.29883 0.77138 1.000 22.50660 258 ILE A O 1
ATOM 1596 N N . ALA A 1 222 ? -23.72141 -16.06842 -0.29105 1.000 22.95944 259 ALA A N 1
ATOM 1597 C CA . ALA A 1 222 ? -22.42759 -16.55264 -0.75859 1.000 24.38765 259 ALA A CA 1
ATOM 1598 C C . ALA A 1 222 ? -21.76869 -15.53279 -1.67951 1.000 23.92038 259 ALA A C 1
ATOM 1599 O O . ALA A 1 222 ? -22.43610 -14.81531 -2.42975 1.000 23.58295 259 ALA A O 1
ATOM 1601 N N . TRP A 1 223 ? -20.44131 -15.48034 -1.62663 1.000 22.70613 260 TRP A N 1
ATOM 1602 C CA . TRP A 1 223 ? -19.70707 -14.61770 -2.54349 1.000 23.18739 260 TRP A CA 1
ATOM 1603 C C . TRP A 1 223 ? -20.02154 -14.97187 -3.99375 1.000 25.19659 260 TRP A C 1
ATOM 1604 O O . TRP A 1 223 ? -20.16152 -16.14499 -4.35340 1.000 22.12141 260 TRP A O 1
ATOM 1615 N N . SER A 1 224 ? -20.13217 -13.94319 -4.83399 1.000 20.82958 261 SER A N 1
ATOM 1616 C CA . SER A 1 224 ? -20.11968 -14.11150 -6.28185 1.000 19.81428 261 SER A CA 1
ATOM 1617 C C . SER A 1 224 ? -19.27267 -13.00480 -6.88705 1.000 22.62578 261 SER A C 1
ATOM 1618 O O . SER A 1 224 ? -19.45128 -11.83539 -6.53732 1.000 20.07449 261 SER A O 1
ATOM 1621 N N . ASP A 1 225 ? -18.35895 -13.37093 -7.79648 1.000 19.49728 262 ASP A N 1
ATOM 1622 C CA . ASP A 1 225 ? -17.58040 -12.36261 -8.51496 1.000 21.87916 262 ASP A CA 1
ATOM 1623 C C . ASP A 1 225 ? -18.45954 -11.36298 -9.25149 1.000 18.58272 262 ASP A C 1
ATOM 1624 O O . ASP A 1 225 ? -17.99185 -10.26556 -9.57300 1.000 17.58849 262 ASP A O 1
ATOM 1629 N N . ALA A 1 226 ? -19.70611 -11.72790 -9.55813 1.000 16.45214 263 ALA A N 1
ATOM 1630 C CA . ALA A 1 226 ? -20.52909 -10.88794 -10.42400 1.000 19.18568 263 ALA A CA 1
ATOM 1631 C C . ALA A 1 226 ? -20.67028 -9.47730 -9.87492 1.000 17.88511 263 ALA A C 1
ATOM 1632 O O . ALA A 1 226 ? -20.84633 -8.53179 -10.65226 1.000 17.62884 263 ALA A O 1
ATOM 1634 N N . VAL A 1 227 ? -20.59734 -9.31190 -8.54802 1.000 16.08632 264 VAL A N 1
ATOM 1635 C CA . VAL A 1 227 ? -20.79594 -7.98857 -7.95369 1.000 18.17338 264 VAL A CA 1
ATOM 1636 C C . VAL A 1 227 ? -19.70189 -7.00950 -8.36272 1.000 18.60233 264 VAL A C 1
ATOM 1637 O O . VAL A 1 227 ? -19.88054 -5.79132 -8.21640 1.000 17.12866 264 VAL A O 1
ATOM 1641 N N . LEU A 1 228 ? -18.57521 -7.50261 -8.87845 1.000 14.43286 265 LEU A N 1
ATOM 1642 C CA . LEU A 1 228 ? -17.50358 -6.65717 -9.38961 1.000 16.50841 265 LEU A CA 1
ATOM 1643 C C . LEU A 1 228 ? -17.56142 -6.51550 -10.90721 1.000 18.54157 265 LEU A C 1
ATOM 1644 O O . LEU A 1 228 ? -16.59927 -6.04175 -11.51974 1.000 17.89021 265 LEU A O 1
ATOM 1649 N N . HIS A 1 229 ? -18.66172 -6.94883 -11.52763 1.000 15.86452 266 HIS A N 1
ATOM 1650 C CA . HIS A 1 229 ? -18.83722 -6.92083 -12.97493 1.000 16.56413 266 HIS A CA 1
ATOM 1651 C C . HIS A 1 229 ? -20.18163 -6.30680 -13.35171 1.000 16.28825 266 HIS A C 1
ATOM 1652 O O . HIS A 1 229 ? -20.76805 -6.67655 -14.37114 1.000 16.23741 266 HIS A O 1
ATOM 1659 N N . HIS A 1 230 ? -20.69890 -5.37472 -12.54282 1.000 16.73659 267 HIS A N 1
ATOM 1660 C CA . HIS A 1 230 ? -22.07926 -4.94104 -12.76697 1.000 17.30315 267 HIS A CA 1
ATOM 1661 C C . HIS A 1 230 ? -22.24694 -4.24497 -14.11307 1.000 14.86850 267 HIS A C 1
ATOM 1662 O O . HIS A 1 230 ? -23.34329 -4.27652 -14.68687 1.000 16.70218 267 HIS A O 1
ATOM 1669 N N . GLU A 1 231 ? -21.18754 -3.61066 -14.63781 1.000 15.62125 268 GLU A N 1
ATOM 1670 C CA . GLU A 1 231 ? -21.32912 -2.91005 -15.91065 1.000 17.88956 268 GLU A CA 1
ATOM 1671 C C . GLU A 1 231 ? -21.52806 -3.86971 -17.07980 1.000 19.43032 268 GLU A C 1
ATOM 1672 O O . GLU A 1 231 ? -22.03941 -3.44673 -18.12140 1.000 17.35517 268 GLU A O 1
ATOM 1678 N N . ASP A 1 232 ? -21.12961 -5.14026 -16.93706 1.000 16.17080 269 ASP A N 1
ATOM 1679 C CA . ASP A 1 232 ? -21.39719 -6.13851 -17.96883 1.000 16.70602 269 ASP A CA 1
ATOM 1680 C C . ASP A 1 232 ? -22.86655 -6.49631 -18.05879 1.000 17.68042 269 ASP A C 1
ATOM 1681 O O . ASP A 1 232 ? -23.28830 -7.06347 -19.07149 1.000 19.30813 269 ASP A O 1
ATOM 1686 N N . LEU A 1 233 ? -23.64140 -6.22511 -17.00793 1.000 17.06949 270 LEU A N 1
ATOM 1687 C CA . LEU A 1 233 ? -24.93976 -6.86150 -16.81523 1.000 17.75168 270 LEU A CA 1
ATOM 1688 C C . LEU A 1 233 ? -26.09054 -5.87988 -16.93901 1.000 21.45358 270 LEU A C 1
ATOM 1689 O O . LEU A 1 233 ? -27.23865 -6.24813 -16.65810 1.000 19.16938 270 LEU A O 1
ATOM 1694 N N . ILE A 1 234 ? -25.80656 -4.64176 -17.35319 1.000 18.77929 271 ILE A N 1
ATOM 1695 C CA . ILE A 1 234 ? -26.85161 -3.63952 -17.53017 1.000 19.68540 271 ILE A CA 1
ATOM 1696 C C . ILE A 1 234 ? -27.86232 -4.14160 -18.54680 1.000 23.45106 271 ILE A C 1
ATOM 1697 O O . ILE A 1 234 ? -27.49890 -4.50686 -19.67138 1.000 22.99848 271 ILE A O 1
ATOM 1702 N N . GLY A 1 235 ? -29.14253 -4.13691 -18.16696 1.000 20.58116 272 GLY A N 1
ATOM 1703 C CA . GLY A 1 235 ? -30.21231 -4.49302 -19.08661 1.000 21.36361 272 GLY A CA 1
ATOM 1704 C C . GLY A 1 235 ? -30.31821 -5.96142 -19.44074 1.000 24.83960 272 GLY A C 1
ATOM 1705 O O . GLY A 1 235 ? -31.11449 -6.31738 -20.31452 1.000 25.97990 272 GLY A O 1
ATOM 1706 N N . LYS A 1 236 ? -29.56734 -6.83482 -18.77726 1.000 21.47694 273 LYS A N 1
ATOM 1707 C CA . LYS A 1 236 ? -29.63180 -8.24117 -19.12740 1.000 23.60815 273 LYS A CA 1
ATOM 1708 C C . LYS A 1 236 ? -30.50870 -9.00659 -18.15206 1.000 20.93764 273 LYS A C 1
ATOM 1709 O O . LYS A 1 236 ? -30.65169 -8.61788 -16.98981 1.000 22.21345 273 LYS A O 1
ATOM 1715 N N . PRO A 1 237 ? -31.08335 -10.13042 -18.58412 1.000 22.28088 274 PRO A N 1
ATOM 1716 C CA . PRO A 1 237 ? -31.85038 -10.97900 -17.66168 1.000 22.52710 274 PRO A CA 1
ATOM 1717 C C . PRO A 1 237 ? -30.99679 -11.45722 -16.49491 1.000 24.06419 274 PRO A C 1
ATOM 1718 O O . PRO A 1 237 ? -29.88598 -11.96849 -16.67641 1.000 22.91860 274 PRO A O 1
ATOM 1722 N N . GLY A 1 238 ? -31.53113 -11.29594 -15.28554 1.000 20.77537 275 GLY A N 1
ATOM 1723 C CA . GLY A 1 238 ? -30.78217 -11.58674 -14.08518 1.000 22.91811 275 GLY A CA 1
ATOM 1724 C C . GLY A 1 238 ? -29.74731 -10.54615 -13.73294 1.000 21.76760 275 GLY A C 1
ATOM 1725 O O . GLY A 1 238 ? -28.98720 -10.74913 -12.77509 1.000 21.12883 275 GLY A O 1
ATOM 1726 N N . GLY A 1 239 ? -29.68785 -9.44737 -14.48271 1.000 19.63295 276 GLY A N 1
ATOM 1727 C CA . GLY A 1 239 ? -28.70789 -8.40553 -14.26483 1.000 18.63190 276 GLY A CA 1
ATOM 1728 C C . GLY A 1 239 ? -29.30601 -7.13070 -13.71235 1.000 19.31420 276 GLY A C 1
ATOM 1729 O O . GLY A 1 239 ? -30.15942 -7.18160 -12.82236 1.000 19.24517 276 GLY A O 1
ATOM 1730 N N . VAL A 1 240 ? -28.88082 -5.98483 -14.24089 1.000 16.81489 277 VAL A N 1
ATOM 1731 C CA . VAL A 1 240 ? -29.12836 -4.69006 -13.62418 1.000 16.86125 277 VAL A CA 1
ATOM 1732 C C . VAL A 1 240 ? -30.12250 -3.93471 -14.48861 1.000 19.07193 277 VAL A C 1
ATOM 1733 O O . VAL A 1 240 ? -29.78057 -3.47003 -15.58455 1.000 18.10085 277 VAL A O 1
ATOM 1737 N N . SER A 1 241 ? -31.34273 -3.77734 -13.98645 1.000 16.87462 278 SER A N 1
ATOM 1738 C CA . SER A 1 241 ? -32.37289 -3.03624 -14.70273 1.000 19.97701 278 SER A CA 1
ATOM 1739 C C . SER A 1 241 ? -32.32927 -1.57353 -14.28190 1.000 19.80412 278 SER A C 1
ATOM 1740 O O . SER A 1 241 ? -32.39749 -1.26528 -13.08790 1.000 20.98227 278 SER A O 1
ATOM 1743 N N . LEU A 1 242 ? -32.22965 -0.67430 -15.25922 1.000 18.59091 279 LEU A N 1
ATOM 1744 C CA . LEU A 1 242 ? -32.11969 0.75010 -14.98497 1.000 19.33070 279 LEU A CA 1
ATOM 1745 C C . LEU A 1 242 ? -33.31252 1.50975 -15.55064 1.000 20.83232 279 LEU A C 1
ATOM 1746 O O . LEU A 1 242 ? -33.90088 1.12068 -16.56493 1.000 24.14831 279 LEU A O 1
ATOM 1751 N N . SER A 1 243 ? -33.66770 2.59559 -14.86982 1.000 19.16269 280 SER A N 1
ATOM 1752 C CA . SER A 1 243 ? -34.62539 3.56499 -15.38396 1.000 21.43635 280 SER A CA 1
ATOM 1753 C C . SER A 1 243 ? -33.88601 4.65780 -16.14867 1.000 22.33388 280 SER A C 1
ATOM 1754 O O . SER A 1 243 ? -32.95148 5.26957 -15.62168 1.000 21.25506 280 SER A O 1
ATOM 1757 N N . LYS A 1 244 ? -34.30261 4.91194 -17.38921 1.000 21.90963 281 LYS A N 1
ATOM 1758 C CA . LYS A 1 244 ? -33.61374 5.96461 -18.12668 1.000 23.91731 281 LYS A CA 1
ATOM 1759 C C . LYS A 1 244 ? -33.88981 7.35053 -17.55515 1.000 26.86430 281 LYS A C 1
ATOM 1760 O O . LYS A 1 244 ? -33.18520 8.29710 -17.91203 1.000 23.54628 281 LYS A O 1
ATOM 1766 N N . ILE A 1 245 ? -34.85560 7.48151 -16.64289 1.000 21.92715 282 ILE A N 1
ATOM 1767 C CA . ILE A 1 245 ? -35.17449 8.77650 -16.05312 1.000 20.76629 282 ILE A CA 1
ATOM 1768 C C . ILE A 1 245 ? -34.41668 9.04430 -14.75646 1.000 22.33067 282 ILE A C 1
ATOM 1769 O O . ILE A 1 245 ? -34.24416 10.21409 -14.38285 1.000 21.28670 282 ILE A O 1
ATOM 1774 N N . GLU A 1 246 ? -33.96802 8.00265 -14.05152 1.000 20.58385 283 GLU A N 1
ATOM 1775 C CA . GLU A 1 246 ? -33.28036 8.22567 -12.78508 1.000 21.48920 283 GLU A CA 1
ATOM 1776 C C . GLU A 1 246 ? -31.96053 8.95029 -13.00910 1.000 22.75351 283 GLU A C 1
ATOM 1777 O O . GLU A 1 246 ? -31.26728 8.73716 -14.00891 1.000 21.32647 283 GLU A O 1
ATOM 1783 N N . ARG A 1 247 ? -31.60286 9.79767 -12.04339 1.000 18.45538 284 ARG A N 1
ATOM 1784 C CA . ARG A 1 247 ? -30.48494 10.71262 -12.21041 1.000 20.55950 284 ARG A CA 1
ATOM 1785 C C . ARG A 1 247 ? -29.11404 10.05055 -12.07414 1.000 20.96377 284 ARG A C 1
ATOM 1786 O O . ARG A 1 247 ? -28.11617 10.69735 -12.40360 1.000 22.55709 284 ARG A O 1
ATOM 1794 N N . SER A 1 248 ? -29.02147 8.80893 -11.59410 1.000 17.91711 285 SER A N 1
ATOM 1795 C CA . SER A 1 248 ? -27.72198 8.13981 -11.47851 1.000 15.60913 285 SER A CA 1
ATOM 1796 C C . SER A 1 248 ? -27.42601 7.20329 -12.64109 1.000 20.70425 285 SER A C 1
ATOM 1797 O O . SER A 1 248 ? -26.34748 6.59386 -12.67911 1.000 17.23779 285 SER A O 1
ATOM 1800 N N . THR A 1 249 ? -28.34698 7.07841 -13.59303 1.000 18.87769 286 THR A N 1
ATOM 1801 C CA . THR A 1 249 ? -28.22659 6.02750 -14.60105 1.000 18.19206 286 THR A CA 1
ATOM 1802 C C . THR A 1 249 ? -26.95251 6.17260 -15.42650 1.000 18.69986 286 THR A C 1
ATOM 1803 O O . THR A 1 249 ? -26.25845 5.17843 -15.67529 1.000 18.40765 286 THR A O 1
ATOM 1807 N N . ASP A 1 250 ? -26.61485 7.38722 -15.86405 1.000 18.89091 287 ASP A N 1
ATOM 1808 C CA . ASP A 1 250 ? -25.42301 7.46792 -16.70760 1.000 24.49081 287 ASP A CA 1
ATOM 1809 C C . ASP A 1 250 ? -24.12683 7.35761 -15.91369 1.000 20.48555 287 ASP A C 1
ATOM 1810 O O . ASP A 1 250 ? -23.05222 7.28408 -16.51945 1.000 22.55966 287 ASP A O 1
ATOM 1815 N N . GLN A 1 251 ? -24.19126 7.29980 -14.58352 1.000 18.38848 288 GLN A N 1
ATOM 1816 C CA . GLN A 1 251 ? -22.99233 6.99682 -13.80777 1.000 16.34434 288 GLN A CA 1
ATOM 1817 C C . GLN A 1 251 ? -22.86498 5.50348 -13.52295 1.000 18.96939 288 GLN A C 1
ATOM 1818 O O . GLN A 1 251 ? -21.75886 4.94612 -13.56142 1.000 16.52486 288 GLN A O 1
ATOM 1824 N N . VAL A 1 252 ? -23.98467 4.83578 -13.24018 1.000 14.64010 289 VAL A N 1
ATOM 1825 C CA A VAL A 1 252 ? -23.94688 3.43410 -12.83415 0.347 16.44991 289 VAL A CA 1
ATOM 1826 C CA B VAL A 1 252 ? -23.92463 3.43872 -12.82762 0.653 16.44718 289 VAL A CA 1
ATOM 1827 C C . VAL A 1 252 ? -23.69797 2.49146 -13.99644 1.000 17.99666 289 VAL A C 1
ATOM 1828 O O . VAL A 1 252 ? -23.37974 1.31891 -13.77375 1.000 16.24892 289 VAL A O 1
ATOM 1835 N N . ILE A 1 253 ? -23.81861 2.96331 -15.24268 1.000 14.87577 290 ILE A N 1
ATOM 1836 C CA . ILE A 1 253 ? -23.47389 2.08887 -16.36461 1.000 17.54097 290 ILE A CA 1
ATOM 1837 C C . ILE A 1 253 ? -21.97068 1.87266 -16.49974 1.000 18.76770 290 ILE A C 1
ATOM 1838 O O . ILE A 1 253 ? -21.54162 1.01141 -17.28528 1.000 17.91895 290 ILE A O 1
ATOM 1843 N N . LYS A 1 254 ? -21.16528 2.60948 -15.75826 1.000 14.66585 291 LYS A N 1
ATOM 1844 C CA . LYS A 1 254 ? -19.71530 2.43990 -15.75065 1.000 15.38996 291 LYS A CA 1
ATOM 1845 C C . LYS A 1 254 ? -19.27101 1.55793 -14.59381 1.000 17.78824 291 LYS A C 1
ATOM 1846 O O . LYS A 1 254 ? -19.96153 1.44567 -13.57831 1.000 15.78885 291 LYS A O 1
ATOM 1852 N N . PRO A 1 255 ? -18.11090 0.91472 -14.70894 1.000 16.28964 292 PRO A N 1
ATOM 1853 C CA . PRO A 1 255 ? -17.57784 0.14556 -13.57914 1.000 16.90268 292 PRO A CA 1
ATOM 1854 C C . PRO A 1 255 ? -17.23561 1.07029 -12.41874 1.000 16.88885 292 PRO A C 1
ATOM 1855 O O . PRO A 1 255 ? -17.15665 2.29240 -12.56040 1.000 16.75463 292 PRO A O 1
ATOM 1859 N N . VAL A 1 256 ? -17.02976 0.46801 -11.24530 1.000 16.36154 293 VAL A N 1
ATOM 1860 C CA . VAL A 1 256 ? -16.64661 1.25470 -10.07147 1.000 16.75756 293 VAL A CA 1
ATOM 1861 C C . VAL A 1 256 ? -15.41189 2.08928 -10.38913 1.000 17.84905 293 VAL A C 1
ATOM 1862 O O . VAL A 1 256 ? -14.38560 1.56330 -10.83584 1.000 16.92244 293 VAL A O 1
ATOM 1866 N N . ASN A 1 257 ? -15.49733 3.40043 -10.14880 1.000 17.12257 294 ASN A N 1
ATOM 1867 C CA . ASN A 1 257 ? -14.37788 4.27464 -10.47912 1.000 15.86156 294 ASN A CA 1
ATOM 1868 C C . ASN A 1 257 ? -14.31909 5.43518 -9.49038 1.000 17.43489 294 ASN A C 1
ATOM 1869 O O . ASN A 1 257 ? -15.21221 5.62264 -8.66250 1.000 17.00519 294 ASN A O 1
ATOM 1874 N N . LEU A 1 258 ? -13.25106 6.22839 -9.59512 1.000 15.18196 295 LEU A N 1
ATOM 1875 C CA . LEU A 1 258 ? -12.92092 7.25106 -8.60716 1.000 15.90755 295 LEU A CA 1
ATOM 1876 C C . LEU A 1 258 ? -13.34409 8.65615 -8.99751 1.000 18.21136 295 LEU A C 1
ATOM 1877 O O . LEU A 1 258 ? -13.03194 9.60036 -8.25984 1.000 18.46026 295 LEU A O 1
ATOM 1882 N N . GLU A 1 259 ? -13.99140 8.83165 -10.14991 1.000 17.61021 296 GLU A N 1
ATOM 1883 C CA . GLU A 1 259 ? -14.20734 10.18393 -10.66693 1.000 18.03264 296 GLU A CA 1
ATOM 1884 C C . GLU A 1 259 ? -14.94577 11.06452 -9.66146 1.000 21.22915 296 GLU A C 1
ATOM 1885 O O . GLU A 1 259 ? -14.65810 12.26338 -9.55118 1.000 21.03416 296 GLU A O 1
ATOM 1887 N N . ALA A 1 260 ? -15.89767 10.49866 -8.91928 1.000 15.61587 297 ALA A N 1
ATOM 1888 C CA . ALA A 1 260 ? -16.78140 11.29388 -8.06978 1.000 18.58035 297 ALA A CA 1
ATOM 1889 C C . ALA A 1 260 ? -16.33068 11.35119 -6.61337 1.000 18.70865 297 ALA A C 1
ATOM 1890 O O . ALA A 1 260 ? -17.04302 11.91032 -5.78052 1.000 18.21422 297 ALA A O 1
ATOM 1892 N N . LEU A 1 261 ? -15.15572 10.81762 -6.28754 1.000 17.00635 298 LEU A N 1
ATOM 1893 C CA . LEU A 1 261 ? -14.79062 10.65739 -4.88312 1.000 16.95312 298 LEU A CA 1
ATOM 1894 C C . LEU A 1 261 ? -14.61359 11.99685 -4.16008 1.000 20.51575 298 LEU A C 1
ATOM 1895 O O . LEU A 1 261 ? -15.08231 12.15658 -3.02489 1.000 20.62595 298 LEU A O 1
ATOM 1900 N N A SER A 1 262 ? -13.93547 12.96583 -4.78163 0.388 18.79760 299 SER A N 1
ATOM 1901 N N B SER A 1 262 ? -13.91577 12.96006 -4.78908 0.612 18.75139 299 SER A N 1
ATOM 1902 C CA A SER A 1 262 ? -13.62208 14.19678 -4.06064 0.388 21.40114 299 SER A CA 1
ATOM 1903 C CA B SER A 1 262 ? -13.49341 14.18981 -4.11606 0.612 21.39992 299 SER A CA 1
ATOM 1904 C C A SER A 1 262 ? -13.75846 15.43168 -4.94223 0.388 23.50886 299 SER A C 1
ATOM 1905 C C B SER A 1 262 ? -13.83737 15.46701 -4.87845 0.612 23.51530 299 SER A C 1
ATOM 1906 O O A SER A 1 262 ? -13.07237 16.43549 -4.71794 0.388 25.81404 299 SER A O 1
ATOM 1907 O O B SER A 1 262 ? -13.35799 16.54459 -4.49757 0.612 25.45996 299 SER A O 1
ATOM 1912 N N . LYS A 1 263 ? -14.64763 15.39218 -5.93296 1.000 21.88264 300 LYS A N 1
ATOM 1913 C CA . LYS A 1 263 ? -14.74957 16.51541 -6.85346 1.000 23.00143 300 LYS A CA 1
ATOM 1914 C C . LYS A 1 263 ? -15.43232 17.73979 -6.25052 1.000 23.20477 300 LYS A C 1
ATOM 1915 O O . LYS A 1 263 ? -15.42327 18.79754 -6.89119 1.000 21.27010 300 LYS A O 1
ATOM 1921 N N . TRP A 1 264 ? -15.99152 17.64021 -5.03636 1.000 21.46831 301 TRP A N 1
ATOM 1922 C CA . TRP A 1 264 ? -16.62739 18.79466 -4.40350 1.000 19.62716 301 TRP A CA 1
ATOM 1923 C C . TRP A 1 264 ? -15.62847 19.83539 -3.91583 1.000 20.97642 301 TRP A C 1
ATOM 1924 O O . TRP A 1 264 ? -16.02112 20.98774 -3.69429 1.000 22.12494 301 TRP A O 1
ATOM 1935 N N . THR A 1 265 ? -14.36484 19.46016 -3.72298 1.000 21.74527 302 THR A N 1
ATOM 1936 C CA . THR A 1 265 ? -13.45359 20.29056 -2.94454 1.000 20.29831 302 THR A CA 1
ATOM 1937 C C . THR A 1 265 ? -13.15825 21.61004 -3.65006 1.000 25.96288 302 THR A C 1
ATOM 1938 O O . THR A 1 265 ? -12.96873 21.66183 -4.87018 1.000 20.28599 302 THR A O 1
ATOM 1942 N N . GLY A 1 266 ? -13.12992 22.68491 -2.86410 1.000 23.49862 303 GLY A N 1
ATOM 1943 C CA . GLY A 1 266 ? -12.92898 24.01951 -3.38820 1.000 23.80559 303 GLY A CA 1
ATOM 1944 C C . GLY A 1 266 ? -14.14324 24.65787 -4.02369 1.000 26.37047 303 GLY A C 1
ATOM 1945 O O . GLY A 1 266 ? -14.05853 25.81981 -4.44364 1.000 26.37566 303 GLY A O 1
ATOM 1946 N N . HIS A 1 267 ? -15.26850 23.94731 -4.11367 1.000 21.21552 304 HIS A N 1
ATOM 1947 C CA . HIS A 1 267 ? -16.45939 24.45948 -4.77873 1.000 23.79376 304 HIS A CA 1
ATOM 1948 C C . HIS A 1 267 ? -17.59365 24.73588 -3.79787 1.000 21.98258 304 HIS A C 1
ATOM 1949 O O . HIS A 1 267 ? -18.73827 24.94558 -4.21458 1.000 24.28022 304 HIS A O 1
ATOM 1956 N N . ILE A 1 268 ? -17.29406 24.76780 -2.50444 1.000 21.15744 305 ILE A N 1
ATOM 1957 C CA . ILE A 1 268 ? -18.28060 25.06710 -1.46841 1.000 18.98026 305 ILE A CA 1
ATOM 1958 C C . ILE A 1 268 ? -18.00772 26.47719 -0.95055 1.000 20.35879 305 ILE A C 1
ATOM 1959 O O . ILE A 1 268 ? -16.84187 26.84055 -0.74258 1.000 19.91220 305 ILE A O 1
ATOM 1964 N N . PRO A 1 269 ? -19.03422 27.30213 -0.74478 1.000 20.56359 306 PRO A N 1
ATOM 1965 C CA . PRO A 1 269 ? -18.79988 28.68472 -0.29203 1.000 25.58286 306 PRO A CA 1
ATOM 1966 C C . PRO A 1 269 ? -17.95816 28.72766 0.97712 1.000 21.97754 306 PRO A C 1
ATOM 1967 O O . PRO A 1 269 ? -18.08878 27.87725 1.85785 1.000 20.81994 306 PRO A O 1
ATOM 1971 N N . GLY A 1 270 ? -17.10273 29.75423 1.07576 1.000 21.19942 307 GLY A N 1
ATOM 1972 C CA . GLY A 1 270 ? -16.12358 29.79678 2.15184 1.000 22.47511 307 GLY A CA 1
ATOM 1973 C C . GLY A 1 270 ? -16.73414 29.82147 3.54310 1.000 22.20555 307 GLY A C 1
ATOM 1974 O O . GLY A 1 270 ? -16.17245 29.25322 4.48538 1.000 21.74791 307 GLY A O 1
ATOM 1975 N N . ASP A 1 271 ? -17.88586 30.48458 3.69708 1.000 22.64682 308 ASP A N 1
ATOM 1976 C CA . ASP A 1 271 ? -18.52302 30.54826 5.01248 1.000 23.83670 308 ASP A CA 1
ATOM 1977 C C . ASP A 1 271 ? -19.06287 29.19095 5.43721 1.000 22.66378 308 ASP A C 1
ATOM 1978 O O . ASP A 1 271 ? -19.10420 28.88916 6.63513 1.000 21.32631 308 ASP A O 1
ATOM 1983 N N . VAL A 1 272 ? -19.47957 28.36677 4.47487 1.000 20.36395 309 VAL A N 1
ATOM 1984 C CA . VAL A 1 272 ? -19.97253 27.02668 4.77839 1.000 19.47118 309 VAL A CA 1
ATOM 1985 C C . VAL A 1 272 ? -18.81595 26.09107 5.13322 1.000 19.19123 309 VAL A C 1
ATOM 1986 O O . VAL A 1 272 ? -18.93098 25.26601 6.04830 1.000 18.49070 309 VAL A O 1
ATOM 1990 N N . VAL A 1 273 ? -17.68676 26.21025 4.42609 1.000 19.06696 310 VAL A N 1
ATOM 1991 C CA . VAL A 1 273 ? -16.47461 25.48618 4.81315 1.000 17.42915 310 VAL A CA 1
ATOM 1992 C C . VAL A 1 273 ? -16.08523 25.83898 6.24459 1.000 19.64737 310 VAL A C 1
ATOM 1993 O O . VAL A 1 273 ? -15.77089 24.96393 7.06309 1.000 18.82172 310 VAL A O 1
ATOM 1997 N N . ARG A 1 274 ? -16.08149 27.13526 6.55903 1.000 19.24531 311 ARG A N 1
ATOM 1998 C CA . ARG A 1 274 ? -15.72812 27.57931 7.90476 1.000 19.73366 311 ARG A CA 1
ATOM 1999 C C . ARG A 1 274 ? -16.62249 26.93200 8.95507 1.000 18.83306 311 ARG A C 1
ATOM 2000 O O . ARG A 1 274 ? -16.14018 26.47507 10.00138 1.000 19.77567 311 ARG A O 1
ATOM 2008 N N . ASP A 1 275 ? -17.93187 26.89006 8.69724 1.000 19.45865 312 ASP A N 1
ATOM 2009 C CA . ASP A 1 275 ? -18.92404 26.41662 9.65295 1.000 17.53216 312 ASP A CA 1
ATOM 2010 C C . ASP A 1 275 ? -19.25969 24.93796 9.48402 1.000 20.28672 312 ASP A C 1
ATOM 2011 O O . ASP A 1 275 ? -20.23582 24.47323 10.07863 1.000 19.39813 312 ASP A O 1
ATOM 2016 N N . MET A 1 276 ? -18.46253 24.18692 8.71394 1.000 21.13110 313 MET A N 1
ATOM 2017 C CA . MET A 1 276 ? -18.85912 22.83899 8.29864 1.000 18.14068 313 MET A CA 1
ATOM 2018 C C . MET A 1 276 ? -19.22338 21.94347 9.47893 1.000 20.16551 313 MET A C 1
ATOM 2019 O O . MET A 1 276 ? -20.22497 21.21825 9.43336 1.000 19.79571 313 MET A O 1
ATOM 2024 N N . ALA A 1 277 ? -18.38284 21.91830 10.51743 1.000 17.72077 314 ALA A N 1
ATOM 2025 C CA . ALA A 1 277 ? -18.62709 20.98965 11.61496 1.000 16.81236 314 ALA A CA 1
ATOM 2026 C C . ALA A 1 277 ? -19.87028 21.36866 12.40725 1.000 20.78014 314 ALA A C 1
ATOM 2027 O O . ALA A 1 277 ? -20.49904 20.49606 13.01707 1.000 21.80600 314 ALA A O 1
ATOM 2029 N N . GLN A 1 278 ? -20.22420 22.65970 12.43027 1.000 20.03894 315 GLN A N 1
ATOM 2030 C CA . GLN A 1 278 ? -21.44590 23.08924 13.11149 1.000 20.54306 315 GLN A CA 1
ATOM 2031 C C . GLN A 1 278 ? -22.68424 22.83247 12.25919 1.000 21.92583 315 GLN A C 1
ATOM 2032 O O . GLN A 1 278 ? -23.73978 22.46807 12.78868 1.000 21.38855 315 GLN A O 1
ATOM 2038 N N . ILE A 1 279 ? -22.58194 23.04602 10.94667 1.000 20.15121 316 ILE A N 1
ATOM 2039 C CA . ILE A 1 279 ? -23.70005 22.75467 10.05010 1.000 21.24034 316 ILE A CA 1
ATOM 2040 C C . ILE A 1 279 ? -23.97950 21.25916 10.01468 1.000 23.62968 316 ILE A C 1
ATOM 2041 O O . ILE A 1 279 ? -25.14003 20.82281 10.03985 1.000 21.04983 316 ILE A O 1
ATOM 2046 N N . ALA A 1 280 ? -22.92566 20.44940 9.93777 1.000 18.93799 317 ALA A N 1
ATOM 2047 C CA . ALA A 1 280 ? -23.04549 19.01565 9.67972 1.000 18.99356 317 ALA A CA 1
ATOM 2048 C C . ALA A 1 280 ? -22.24568 18.22780 10.70638 1.000 19.15617 317 ALA A C 1
ATOM 2049 O O . ALA A 1 280 ? -21.23886 17.58697 10.37632 1.000 19.61207 317 ALA A O 1
ATOM 2051 N N . PRO A 1 281 ? -22.68752 18.22513 11.96369 1.000 19.97176 318 PRO A N 1
ATOM 2052 C CA . PRO A 1 281 ? -21.98667 17.42606 12.98343 1.000 18.41901 318 PRO A CA 1
ATOM 2053 C C . PRO A 1 281 ? -21.98920 15.93627 12.69782 1.000 22.17251 318 PRO A C 1
ATOM 2054 O O . PRO A 1 281 ? -21.17421 15.20892 13.27986 1.000 21.04085 318 PRO A O 1
ATOM 2058 N N . MET A 1 282 ? -22.88137 15.44795 11.83489 1.000 20.53867 319 MET A N 1
ATOM 2059 C CA . MET A 1 282 ? -22.86215 14.02550 11.50572 1.000 18.14717 319 MET A CA 1
ATOM 2060 C C . MET A 1 282 ? -21.63049 13.62732 10.70268 1.000 17.86580 319 MET A C 1
ATOM 2061 O O . MET A 1 282 ? -21.29046 12.43833 10.67887 1.000 20.17367 319 MET A O 1
ATOM 2066 N N . LEU A 1 283 ? -20.95587 14.57447 10.04152 1.000 16.08912 320 LEU A N 1
ATOM 2067 C CA . LEU A 1 283 ? -19.72322 14.21470 9.34293 1.000 16.35233 320 LEU A CA 1
ATOM 2068 C C . LEU A 1 283 ? -18.74600 13.54745 10.30525 1.000 19.57103 320 LEU A C 1
ATOM 2069 O O . LEU A 1 283 ? -18.33681 12.39653 10.10253 1.000 19.57169 320 LEU A O 1
ATOM 2074 N N . ALA A 1 284 ? -18.38262 14.24972 11.38542 1.000 19.37553 321 ALA A N 1
ATOM 2075 C CA . ALA A 1 284 ? -17.44511 13.67994 12.35322 1.000 19.46545 321 ALA A CA 1
ATOM 2076 C C . ALA A 1 284 ? -18.02745 12.45142 13.03309 1.000 21.47645 321 ALA A C 1
ATOM 2077 O O . ALA A 1 284 ? -17.30206 11.49456 13.32479 1.000 20.59505 321 ALA A O 1
ATOM 2079 N N . GLN A 1 285 ? -19.33289 12.46526 13.31625 1.000 20.89493 322 GLN A N 1
ATOM 2080 C CA . GLN A 1 285 ? -19.96522 11.30640 13.94024 1.000 24.73444 322 GLN A CA 1
ATOM 2081 C C . GLN A 1 285 ? -19.77293 10.05416 13.09857 1.000 25.31574 322 GLN A C 1
ATOM 2082 O O . GLN A 1 285 ? -19.57787 8.95766 13.63559 1.000 22.19311 322 GLN A O 1
ATOM 2088 N N . LEU A 1 286 ? -19.81812 10.19785 11.77971 1.000 20.88524 323 LEU A N 1
ATOM 2089 C CA . LEU A 1 286 ? -19.68913 9.06889 10.87271 1.000 22.87259 323 LEU A CA 1
ATOM 2090 C C . LEU A 1 286 ? -18.24549 8.76561 10.50164 1.000 19.67379 323 LEU A C 1
ATOM 2091 O O . LEU A 1 286 ? -18.00714 7.86347 9.69187 1.000 20.41355 323 LEU A O 1
ATOM 2096 N N . GLY A 1 287 ? -17.27963 9.49463 11.05504 1.000 20.33140 324 GLY A N 1
ATOM 2097 C CA . GLY A 1 287 ? -15.88644 9.25371 10.74719 1.000 20.31537 324 GLY A CA 1
ATOM 2098 C C . GLY A 1 287 ? -15.28755 10.09262 9.63759 1.000 19.34676 324 GLY A C 1
ATOM 2099 O O . GL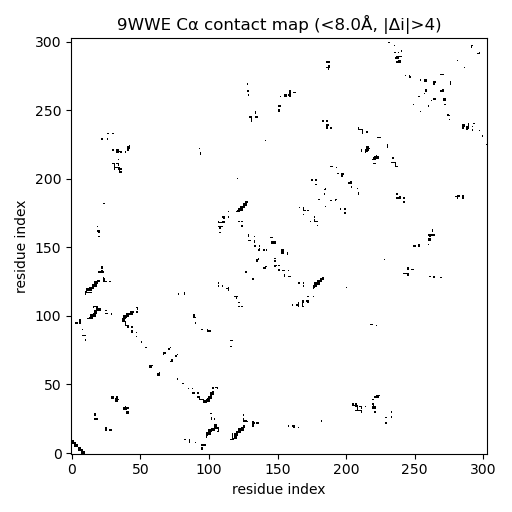Y A 1 287 ? -14.14152 9.83695 9.25165 1.000 21.06119 324 GLY A O 1
ATOM 2100 N N . TYR A 1 288 ? -16.01985 11.06836 9.09611 1.000 18.56159 325 TYR A N 1
ATOM 2101 C CA . TYR A 1 288 ? -15.45292 11.96909 8.10336 1.000 17.35955 325 TYR A CA 1
ATOM 2102 C C . TYR A 1 288 ? -14.67522 13.09012 8.77756 1.000 19.99103 325 TYR A C 1
ATOM 2103 O O . TYR A 1 288 ? -14.98784 13.50477 9.89690 1.000 22.56876 325 TYR A O 1
ATOM 2112 N N . ASP A 1 289 ? -13.67027 13.59587 8.06827 1.000 17.94243 326 ASP A N 1
ATOM 2113 C CA . ASP A 1 289 ? -12.89139 14.74761 8.51922 1.000 18.91234 326 ASP A CA 1
ATOM 2114 C C . ASP A 1 289 ? -13.53693 16.02744 8.00810 1.000 15.38254 326 ASP A C 1
ATOM 2115 O O . ASP A 1 289 ? -13.33142 16.39521 6.84508 1.000 16.31531 326 ASP A O 1
ATOM 2120 N N . PRO A 1 290 ? -14.31990 16.73854 8.82366 1.000 15.54956 327 PRO A N 1
ATOM 2121 C CA . PRO A 1 290 ? -15.03385 17.91722 8.31193 1.000 17.35460 327 PRO A CA 1
ATOM 2122 C C . PRO A 1 290 ? -14.16381 19.15390 8.16304 1.000 18.99108 327 PRO A C 1
ATOM 2123 O O . PRO A 1 290 ? -14.67440 20.20791 7.74993 1.000 18.14613 327 PRO A O 1
ATOM 2127 N N . TYR A 1 291 ? -12.87313 19.05858 8.49580 1.000 14.56833 328 TYR A N 1
ATOM 2128 C CA . TYR A 1 291 ? -11.95385 20.18635 8.39007 1.000 16.82686 328 TYR A CA 1
ATOM 2129 C C . TYR A 1 291 ? -11.05360 20.11863 7.16627 1.000 17.71334 328 TYR A C 1
ATOM 2130 O O . TYR A 1 291 ? -10.43581 21.13281 6.81409 1.000 17.65656 328 TYR A O 1
ATOM 2139 N N . ALA A 1 292 ? -10.96270 18.95312 6.52250 1.000 19.93686 329 ALA A N 1
ATOM 2140 C CA . ALA A 1 292 ? -10.05986 18.73811 5.40069 1.000 19.88540 329 ALA A CA 1
ATOM 2141 C C . ALA A 1 292 ? -10.77236 19.00303 4.08158 1.000 19.33836 329 ALA A C 1
ATOM 2142 O O . ALA A 1 292 ? -11.94614 18.65397 3.91415 1.000 18.93402 329 ALA A O 1
ATOM 2144 N N . ASN A 1 293 ? -10.04503 19.60820 3.14083 1.000 18.72040 330 ASN A N 1
ATOM 2145 C CA . ASN A 1 293 ? -10.57527 19.98949 1.83080 1.000 18.09781 330 ASN A CA 1
ATOM 2146 C C . ASN A 1 293 ? -9.63163 19.47397 0.75197 1.000 23.51875 330 ASN A C 1
ATOM 2147 O O . ASN A 1 293 ? -8.79443 20.22217 0.22893 1.000 23.55147 330 ASN A O 1
ATOM 2152 N N . PRO A 1 294 ? -9.73837 18.19647 0.39540 1.000 23.02703 331 PRO A N 1
ATOM 2153 C CA . PRO A 1 294 ? -10.64663 17.19825 0.94876 1.000 20.00608 331 PRO A CA 1
ATOM 2154 C C . PRO A 1 294 ? -9.90709 16.25363 1.87097 1.000 21.39961 331 PRO A C 1
ATOM 2155 O O . PRO A 1 294 ? -8.68029 16.31364 1.96800 1.000 22.28212 331 PRO A O 1
ATOM 2159 N N . PRO A 1 295 ? -10.62668 15.36312 2.54782 1.000 21.26261 332 PRO A N 1
ATOM 2160 C CA . PRO A 1 295 ? -9.95587 14.32311 3.32834 1.000 20.55048 332 PRO A CA 1
ATOM 2161 C C . PRO A 1 295 ? -9.06311 13.48419 2.42422 1.000 28.59316 332 PRO A C 1
ATOM 2162 O O . PRO A 1 295 ? -9.33944 13.30010 1.23772 1.000 25.28096 332 PRO A O 1
ATOM 2166 N N . ASN A 1 296 ? -7.96939 12.99035 2.98881 1.000 32.93106 333 ASN A N 1
ATOM 2167 C CA . ASN A 1 296 ? -6.92564 12.33289 2.20855 1.000 43.26478 333 ASN A CA 1
ATOM 2168 C C . ASN A 1 296 ? -7.09502 10.82737 2.33938 1.000 40.08766 333 ASN A C 1
ATOM 2169 O O . ASN A 1 296 ? -6.77193 10.24978 3.38048 1.000 55.67414 333 ASN A O 1
ATOM 2171 N N . TYR A 1 297 ? -7.59199 10.19438 1.28247 1.000 41.08631 334 TYR A N 1
ATOM 2172 C CA . TYR A 1 297 ? -7.77512 8.75236 1.28159 1.000 41.68196 334 TYR A CA 1
ATOM 2173 C C . TYR A 1 297 ? -6.54440 8.05967 0.71029 1.000 44.27648 334 TYR A C 1
ATOM 2174 O O . TYR A 1 297 ? -5.78191 8.63510 -0.07286 1.000 34.98966 334 TYR A O 1
ATOM 2183 N N . GLY A 1 298 ? -6.36074 6.80423 1.12116 1.000 39.23496 335 GLY A N 1
ATOM 2184 C CA . GLY A 1 298 ? -5.20114 6.02637 0.74447 1.000 37.87395 335 GLY A CA 1
ATOM 2185 C C . GLY A 1 298 ? -5.36868 5.34637 -0.59978 1.000 44.46259 335 GLY A C 1
ATOM 2186 O O . GLY A 1 298 ? -6.29810 5.61613 -1.36188 1.000 45.16295 335 GLY A O 1
ATOM 2187 N N . ASN A 1 299 ? -4.44847 4.43245 -0.87833 1.000 31.66437 336 ASN A N 1
ATOM 2188 C CA . ASN A 1 299 ? -4.35037 3.81998 -2.19328 1.000 34.20452 336 ASN A CA 1
ATOM 2189 C C . ASN A 1 299 ? -5.66239 3.15277 -2.61370 1.000 35.79374 336 ASN A C 1
ATOM 2190 O O . ASN A 1 299 ? -6.11864 2.21521 -1.94053 1.000 30.74848 336 ASN A O 1
ATOM 2195 N N . PRO A 1 300 ? -6.30311 3.60788 -3.69205 1.000 25.87389 337 PRO A N 1
ATOM 2196 C CA . PRO A 1 300 ? -7.35986 2.79983 -4.31726 1.000 19.72151 337 PRO A CA 1
ATOM 2197 C C . PRO A 1 300 ? -6.80069 1.48037 -4.82521 1.000 25.25234 337 PRO A C 1
ATOM 2198 O O . PRO A 1 300 ? -5.62240 1.37358 -5.17049 1.000 22.14939 337 PRO A O 1
ATOM 2202 N N . ASP A 1 301 ? -7.66275 0.47348 -4.88404 1.000 19.83428 338 ASP A N 1
ATOM 2203 C CA . ASP A 1 301 ? -7.25798 -0.79832 -5.46634 1.000 19.90096 338 ASP A CA 1
ATOM 2204 C C . ASP A 1 301 ? -6.81651 -0.59424 -6.91483 1.000 21.53534 338 ASP A C 1
ATOM 2205 O O . ASP A 1 301 ? -7.40111 0.22054 -7.63396 1.000 18.20128 338 ASP A O 1
ATOM 2210 N N . PRO A 1 302 ? -5.81347 -1.33398 -7.38330 1.000 20.64490 339 PRO A N 1
ATOM 2211 C CA . PRO A 1 302 ? -5.45400 -1.27357 -8.81066 1.000 21.29947 339 PRO A CA 1
ATOM 2212 C C . PRO A 1 302 ? -6.63946 -1.45222 -9.74351 1.000 18.56861 339 PRO A C 1
ATOM 2213 O O . PRO A 1 302 ? -6.70765 -0.79322 -10.78722 1.000 18.54089 339 PRO A O 1
ATOM 2217 N N . PHE A 1 303 ? -7.56217 -2.35643 -9.39412 1.000 17.35704 340 PHE A N 1
ATOM 2218 C CA . PHE A 1 303 ? -8.79148 -2.56513 -10.15231 1.000 19.15861 340 PHE A CA 1
ATOM 2219 C C . PHE A 1 303 ? -9.50470 -1.24351 -10.44378 1.000 15.42355 340 PHE A C 1
ATOM 2220 O O . PHE A 1 303 ? -9.88161 -0.96489 -11.58518 1.000 16.95533 340 PHE A O 1
ATOM 2228 N N . VAL A 1 304 ? -9.67777 -0.41179 -9.41702 1.000 16.81734 341 VAL A N 1
ATOM 2229 C CA . VAL A 1 304 ? -10.42314 0.83538 -9.57335 1.000 16.35355 341 VAL A CA 1
ATOM 2230 C C . VAL A 1 304 ? -9.59755 1.88990 -10.30368 1.000 17.64429 341 VAL A C 1
ATOM 2231 O O . VAL A 1 304 ? -10.14960 2.71223 -11.05512 1.000 16.70653 341 VAL A O 1
ATOM 2235 N N . ILE A 1 305 ? -8.27891 1.90123 -10.09791 1.000 16.46522 342 ILE A N 1
ATOM 2236 C CA . ILE A 1 305 ? -7.43139 2.82029 -10.85794 1.000 19.48096 342 ILE A CA 1
ATOM 2237 C C . ILE A 1 305 ? -7.56927 2.54745 -12.34887 1.000 18.75655 342 ILE A C 1
ATOM 2238 O O . ILE A 1 305 ? -7.71249 3.47391 -13.15497 1.000 18.27346 342 ILE A O 1
ATOM 2243 N N . ASN A 1 306 ? -7.54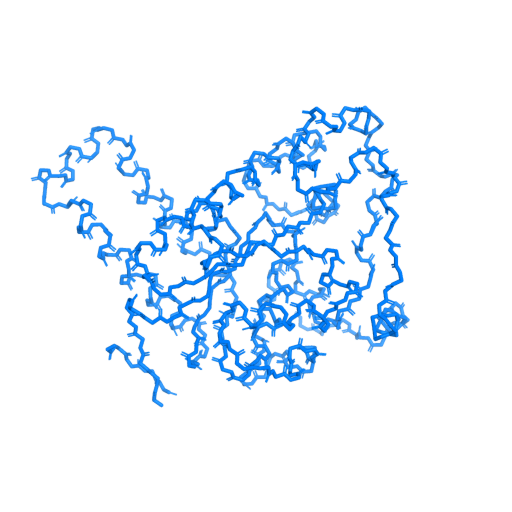353 1.26771 -12.74019 1.000 17.01519 343 ASN A N 1
ATOM 2244 C CA . ASN A 1 306 ? -7.68292 0.92717 -14.15345 1.000 18.42987 343 ASN A CA 1
ATOM 2245 C C . ASN A 1 306 ? -9.08392 1.23585 -14.67240 1.000 19.27270 343 ASN A C 1
ATOM 2246 O O . ASN A 1 306 ? -9.22841 1.75556 -15.78200 1.000 17.82820 343 ASN A O 1
ATOM 2251 N N . ASN A 1 307 ? -10.12620 0.87682 -13.91200 1.000 17.86322 344 ASN A N 1
ATOM 2252 C CA . ASN A 1 307 ? -11.48546 1.28501 -14.27164 1.000 18.58813 344 ASN A CA 1
ATOM 2253 C C . ASN A 1 307 ? -11.55259 2.78142 -14.53689 1.000 16.84068 344 ASN A C 1
ATOM 2254 O O . ASN A 1 307 ? -12.21641 3.23394 -15.48053 1.000 19.64926 344 ASN A O 1
ATOM 2259 N N . THR A 1 308 ? -10.88973 3.56600 -13.68918 1.000 16.23796 345 THR A N 1
ATOM 2260 C CA . THR A 1 308 ? -11.02023 5.01706 -13.74365 1.000 14.71266 345 THR A CA 1
ATOM 2261 C C . THR A 1 308 ? -10.39564 5.59223 -15.00941 1.000 17.46157 345 THR A C 1
ATOM 2262 O O . THR A 1 308 ? -10.98556 6.47032 -15.65522 1.000 18.89527 345 THR A O 1
ATOM 2266 N N . GLN A 1 309 ? -9.19519 5.13394 -15.38187 1.000 19.70785 346 GLN A N 1
ATOM 2267 C CA . GLN A 1 309 ? -8.61033 5.68439 -16.60176 1.000 17.22342 346 GLN A CA 1
ATOM 2268 C C . GLN A 1 309 ? -9.40441 5.25389 -17.83502 1.000 17.66857 346 GLN A C 1
ATOM 2269 O O . GLN A 1 309 ? -9.53671 6.03646 -18.78590 1.000 20.76740 346 GLN A O 1
ATOM 2275 N N A ARG A 1 310 ? -9.96397 4.03940 -17.83378 0.541 16.56222 347 ARG A N 1
ATOM 2276 N N B ARG A 1 310 ? -9.95807 4.03935 -17.83482 0.459 16.59429 347 ARG A N 1
ATOM 2277 C CA A ARG A 1 310 ? -10.81528 3.63217 -18.94995 0.541 20.11958 347 ARG A CA 1
ATOM 2278 C CA B ARG A 1 310 ? -10.81439 3.63486 -18.94598 0.459 20.12387 347 ARG A CA 1
ATOM 2279 C C A ARG A 1 310 ? -12.05402 4.51636 -19.04017 0.541 20.62941 347 ARG A C 1
ATOM 2280 C C B ARG A 1 310 ? -12.04619 4.52681 -19.03794 0.459 20.63233 347 ARG A C 1
ATOM 2281 O O A ARG A 1 310 ? -12.45790 4.92438 -20.13529 0.541 21.35283 347 ARG A O 1
ATOM 2282 O O B ARG A 1 310 ? -12.43980 4.94708 -20.13219 0.459 21.36260 347 ARG A O 1
ATOM 2297 N N . VAL A 1 311 ? -12.66969 4.82290 -17.89676 1.000 18.71427 348 VAL A N 1
ATOM 2298 C CA . VAL A 1 311 ? -13.84513 5.69261 -17.89404 1.000 17.88042 348 VAL A CA 1
ATOM 2299 C C . VAL A 1 311 ? -13.47788 7.08488 -18.39890 1.000 23.02086 348 VAL A C 1
ATOM 2300 O O . VAL A 1 311 ? -14.15160 7.65304 -19.26957 1.000 20.18891 348 VAL A O 1
ATOM 2304 N N . LEU A 1 312 ? -12.39813 7.65676 -17.86192 1.000 18.57211 349 LEU A N 1
ATOM 2305 C CA . LEU A 1 312 ? -12.05708 9.03508 -18.20161 1.000 19.45351 349 LEU A CA 1
ATOM 2306 C C . LEU A 1 312 ? -11.56558 9.18535 -19.63501 1.000 21.75580 349 LEU A C 1
ATOM 2307 O O . LEU A 1 312 ? -11.67278 10.28177 -20.19193 1.000 25.43401 349 LEU A O 1
ATOM 2312 N N . LYS A 1 313 ? -11.04052 8.13034 -20.25703 1.000 22.07449 350 LYS A N 1
ATOM 2313 C CA . LYS A 1 313 ? -10.61236 8.26528 -21.64676 1.000 26.04058 350 LYS A CA 1
ATOM 2314 C C . LYS A 1 313 ? -11.72140 7.94277 -22.63949 1.000 25.85479 350 LYS A C 1
ATOM 2315 O O . LYS A 1 313 ? -11.47685 7.97842 -23.84914 1.000 25.23413 350 LYS A O 1
ATOM 2321 N N . GLY A 1 314 ? -12.91949 7.62849 -22.16247 1.000 24.33520 351 GLY A N 1
ATOM 2322 C CA . GLY A 1 314 ? -14.07069 7.46381 -23.02619 1.000 25.33018 351 GLY A CA 1
ATOM 2323 C C . GLY A 1 314 ? -14.39101 6.05498 -23.47828 1.000 30.22181 351 GLY A C 1
ATOM 2324 O O . GLY A 1 314 ? -15.09751 5.90010 -24.48181 1.000 34.06661 351 GLY A O 1
ATOM 2325 N N . ASP A 1 315 ? -13.90748 5.02405 -22.77511 1.000 25.41355 352 ASP A N 1
ATOM 2326 C CA . ASP A 1 315 ? -14.18658 3.65121 -23.19664 1.000 28.35273 352 ASP A CA 1
ATOM 2327 C C . ASP A 1 315 ? -15.67239 3.33303 -23.15795 1.000 30.08374 352 ASP A C 1
ATOM 2328 O O . ASP A 1 315 ? -16.14421 2.47417 -23.91440 1.000 30.26419 352 ASP A O 1
ATOM 2333 N N . TYR A 1 316 ? -16.41881 3.97787 -22.26794 1.000 26.07407 353 TYR A N 1
ATOM 2334 C CA . TYR A 1 316 ? -17.83632 3.69179 -22.08710 1.000 26.69332 353 TYR A CA 1
ATOM 2335 C C . TYR A 1 316 ? -18.63312 4.81114 -22.74930 1.000 31.70312 353 TYR A C 1
ATOM 2336 O O . TYR A 1 316 ? -18.67912 5.93738 -22.24531 1.000 30.90081 353 TYR A O 1
ATOM 2345 N N . LYS A 1 317 ? -19.23332 4.50288 -23.89312 1.000 31.63785 354 LYS A N 1
ATOM 2346 C CA . LYS A 1 317 ? -19.94393 5.50337 -24.67156 1.000 30.59892 354 LYS A CA 1
ATOM 2347 C C . LYS A 1 317 ? -21.29258 5.81703 -24.04675 1.000 35.74235 354 LYS A C 1
ATOM 2348 O O . LYS A 1 317 ? -21.91418 4.97442 -23.39297 1.000 32.53855 354 LYS A O 1
ATOM 2354 N N . THR A 1 318 ? -21.73458 7.04474 -24.24952 1.000 32.93329 355 THR A N 1
ATOM 2355 C CA . THR A 1 318 ? -23.06059 7.45630 -23.81105 1.000 33.09907 355 THR A CA 1
ATOM 2356 C C . THR A 1 318 ? -24.11656 6.69688 -24.60360 1.000 37.10878 355 THR A C 1
ATOM 2357 O O . THR A 1 318 ? -24.09217 6.73739 -25.84234 1.000 33.70083 355 THR A O 1
ATOM 2361 N N . PRO A 1 319 ? -25.04146 5.98950 -23.95039 1.000 38.96327 356 PRO A N 1
ATOM 2362 C CA . PRO A 1 319 ? -26.04695 5.22010 -24.69685 1.000 39.56334 356 PRO A CA 1
ATOM 2363 C C . PRO A 1 319 ? -26.90547 6.11297 -25.58248 1.000 38.98154 356 PRO A C 1
ATOM 2364 O O . PRO A 1 319 ? -27.21908 7.25283 -25.23530 1.000 36.01932 356 PRO A O 1
ATOM 2368 N N . ALA A 1 320 ? -27.29969 5.56890 -26.74018 1.000 39.01542 357 ALA A N 1
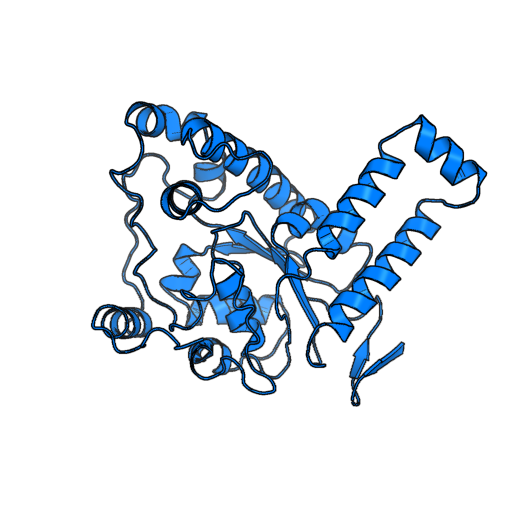ATOM 2369 C CA . ALA A 1 320 ? -28.16788 6.31301 -27.65057 1.000 39.52328 357 ALA A CA 1
ATOM 2370 C C . ALA A 1 320 ? -29.53068 6.58731 -27.03009 1.000 44.48793 357 ALA A C 1
ATOM 2371 O O . ALA A 1 320 ? -30.16838 7.59768 -27.35258 1.000 41.79692 357 ALA A O 1
ATOM 2373 N N . ASN A 1 321 ? -29.99563 5.70177 -26.15398 1.000 43.59403 358 ASN A N 1
ATOM 2374 C CA . ASN A 1 321 ? -31.28812 5.86380 -25.49994 1.000 56.59984 358 ASN A CA 1
ATOM 2375 C C . ASN A 1 321 ? -31.17577 6.81484 -24.30826 1.000 55.74170 358 ASN A C 1
ATOM 2376 O O . ASN A 1 321 ? -32.18429 7.29914 -23.78961 1.000 55.37037 358 ASN A O 1
#

Organism: Homo sapiens (NCBI:txid9606)

Secondary structure (DSSP, 8-state):
-EEE--EEE-TTS--EEEEESSSSSHHHHHHHHHHSTTEE--S--SHHHHHHHHHHHHHHSHHHHHHHHHTT--HHHHHHHHHHHHHHHHHHSS---SEEEEE-GGGGGGHHHHHHHSTT-EEEEEE--HHHHHHHHHHHT---TT--TT-HHHHHHHHHHHHHHHHHHHHHH-TTTEEEEEHHHHHH-HHHHHHHHHHHHT----GGGG-GGGGBTSTTSB---TTSTTHHHHTSPS-STTSSTTTT-S-HHHHHTHHHH-THHHHTT--TTSSS----PPPHHHHHHHHHHHTT-SPPP--

Radius of gyration: 19.63 Å; Cα contacts (8 Å, |Δi|>4): 493; chains: 1; bounding box: 59×52×45 Å